Protein AF-A0A1Z8QLJ1-F1 (afdb_monomer_lite)

Secondary structure (DSSP, 8-state):
----S-SHHHHHHHHHHHHHTT-----S------HHHHHHS---HHHHHHHHHHHTT-HHHHHHHHHHHHHH-TT-HHHHHHHHHHHHHHHHHHHT-TT--HHHHHHHHHHHHHHHHHHHHH-TT-SHHHHHHHHHHHHTT-HHHHHHHHHHHHHH-TT-HHHHHHHHHHHHHHHHHHHHHHHHH-TT-HHHHHHHHHHHHSPPSS--HHHHGGG--

Sequence (217 aa):
MFNDLSLSKSLIKIVVVFLTISVHNFCLSQVQTSKSFQQKFQSSQEIENTRELIELGRLEEAKHKIYEQLKIKPRDAQWRYLKAVLLAEFAIINQNSDNSDLSSVKIETNRAIESFERFTEEFPELSEPYNNLSVLYLMRGQPNEAREALEKAITNNPNYVLAYENLGDLYVYLANITYKKGLSKLPSSSRLDKKLDHLNQMPFLTKSRVIRNFKKK

Radius of gyration: 21.06 Å; chains: 1; bounding box: 49×66×56 Å

pLDDT: mean 79.76, std 20.86, range [31.81, 98.38]

Foldseek 3Di:
DDDDPPPVPVVVVVVVVVVVVVPQQAFVLVPVFDPVNCVVDVDDPLLVVLSVCVSNVVLVVSVVSLVVVCVVVVPDPSSLVSVLRSLLRCLLVLVVDPPHDPVVSVVSLVVSLVSLVVVCVVPVLGLVSLQSNLLSCLLVVNLVSSLVSLVSSCVSPVPPVSSVLSNVLSVLLVLLVVLVVVCVVPVPPPVSVVVNVVSLPDPSPDSRVSSVCSNVD

Structure (mmCIF, N/CA/C/O backbone):
data_AF-A0A1Z8QLJ1-F1
#
_entry.id   AF-A0A1Z8QLJ1-F1
#
loop_
_atom_site.group_PDB
_atom_site.id
_atom_site.type_symbol
_atom_site.label_atom_id
_atom_site.label_alt_id
_atom_site.label_comp_id
_atom_site.label_asym_id
_atom_site.label_entity_id
_atom_site.label_seq_id
_atom_site.pdbx_PDB_ins_code
_atom_site.Cartn_x
_atom_site.Cartn_y
_atom_site.Cartn_z
_atom_site.occupancy
_atom_site.B_iso_or_equiv
_atom_site.auth_seq_id
_atom_site.auth_comp_id
_atom_site.auth_asym_id
_atom_site.auth_atom_id
_atom_site.pdbx_PDB_model_num
ATOM 1 N N . MET A 1 1 ? -27.135 54.572 -24.223 1.00 38.84 1 MET A N 1
ATOM 2 C CA . MET A 1 1 ? -27.237 53.154 -24.625 1.00 38.84 1 MET A CA 1
ATOM 3 C C . MET A 1 1 ? -26.438 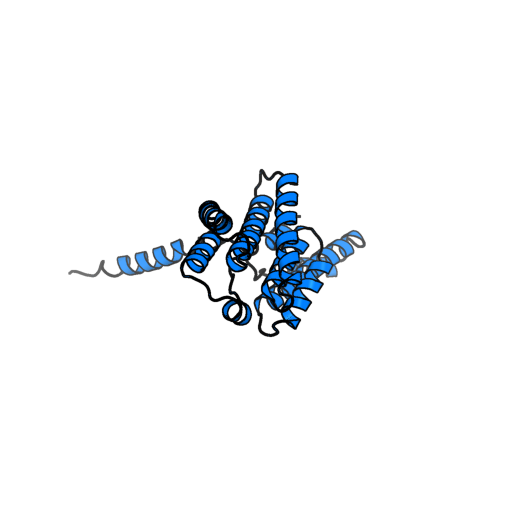52.331 -23.634 1.00 38.84 1 MET A C 1
ATOM 5 O O . MET A 1 1 ? -25.219 52.294 -23.710 1.00 38.84 1 MET A O 1
ATOM 9 N N . PHE A 1 2 ? -27.132 51.777 -22.642 1.00 39.97 2 PHE A N 1
ATOM 10 C CA . PHE A 1 2 ? -26.605 50.728 -21.776 1.00 39.97 2 PHE A CA 1
ATOM 11 C C . PHE A 1 2 ? -26.437 49.473 -22.630 1.00 39.97 2 PHE A C 1
ATOM 13 O O . PHE A 1 2 ? -27.416 49.052 -23.230 1.00 39.97 2 PHE A O 1
ATOM 20 N N . ASN A 1 3 ? -25.233 48.908 -22.694 1.00 36.47 3 ASN A N 1
ATOM 21 C CA . ASN A 1 3 ? -25.026 47.527 -23.119 1.00 36.47 3 ASN A CA 1
ATOM 22 C C . ASN A 1 3 ? -23.836 46.939 -22.350 1.00 36.47 3 ASN A C 1
ATOM 24 O O . ASN A 1 3 ? -22.671 47.158 -22.659 1.00 36.47 3 ASN A O 1
ATOM 28 N N . ASP A 1 4 ? -24.220 46.229 -21.295 1.00 44.31 4 ASP A N 1
ATOM 29 C CA . ASP A 1 4 ? -23.783 44.868 -21.005 1.00 44.31 4 ASP A CA 1
ATOM 30 C C . ASP A 1 4 ? -22.334 44.607 -20.553 1.00 44.31 4 ASP A C 1
ATOM 32 O O . ASP A 1 4 ? -21.535 43.935 -21.197 1.00 44.31 4 ASP A O 1
ATOM 36 N N . LEU A 1 5 ? -22.042 45.039 -19.324 1.00 45.12 5 LEU A N 1
ATOM 37 C CA . LEU A 1 5 ? -20.953 44.514 -18.485 1.00 45.12 5 LEU A CA 1
ATOM 38 C C . LEU A 1 5 ? -21.405 43.339 -17.585 1.00 45.12 5 LEU A C 1
ATOM 40 O O . LEU A 1 5 ? -20.737 43.013 -16.602 1.00 45.12 5 LEU A O 1
ATOM 44 N N . SER A 1 6 ? -22.537 42.691 -17.891 1.00 43.94 6 SER A N 1
ATOM 45 C CA . SER A 1 6 ? -23.114 41.637 -17.040 1.00 43.94 6 SER A CA 1
ATOM 46 C C . SER A 1 6 ? -22.570 40.225 -17.320 1.00 43.94 6 SER A C 1
ATOM 48 O O . SER A 1 6 ? -22.644 39.355 -16.451 1.00 43.94 6 SER A O 1
ATOM 50 N N . LEU A 1 7 ? -21.924 40.001 -18.471 1.00 45.97 7 LEU A N 1
ATOM 51 C CA . LEU A 1 7 ? -21.446 38.673 -18.884 1.00 45.97 7 LEU A CA 1
ATOM 52 C C . LEU A 1 7 ? -20.072 38.265 -18.316 1.00 45.97 7 LEU A C 1
ATOM 54 O O . LEU A 1 7 ? -19.734 37.083 -18.344 1.00 45.97 7 LEU A O 1
ATOM 58 N N . SER A 1 8 ? -19.279 39.177 -17.735 1.00 49.75 8 SER A N 1
ATOM 59 C CA . SER A 1 8 ? -17.913 38.830 -17.292 1.00 49.75 8 SER A CA 1
ATOM 60 C C . SER A 1 8 ? -17.821 38.277 -15.866 1.00 49.75 8 SER A C 1
ATOM 62 O O . SER A 1 8 ? -16.882 37.549 -15.555 1.00 49.75 8 SER A O 1
ATOM 64 N N . LYS A 1 9 ? -18.798 38.534 -14.984 1.00 47.00 9 LYS A N 1
ATOM 65 C CA . LYS A 1 9 ? -18.719 38.070 -13.583 1.00 47.00 9 LYS A CA 1
ATOM 66 C C . LYS A 1 9 ? -19.070 36.588 -13.413 1.00 47.00 9 LYS A C 1
ATOM 68 O O . LYS A 1 9 ? -18.501 35.935 -12.539 1.00 47.00 9 LYS A O 1
ATOM 73 N N . SER A 1 10 ? -19.942 36.040 -14.262 1.00 46.78 10 SER A N 1
ATOM 74 C CA . SER A 1 10 ? -20.273 34.605 -14.253 1.00 46.78 10 SER A CA 1
ATOM 75 C C . SER A 1 10 ? -19.177 33.757 -14.904 1.00 46.78 10 SER A C 1
ATOM 77 O O . SER A 1 10 ? -18.838 32.703 -14.375 1.00 46.78 10 SER A O 1
ATOM 79 N N . LEU A 1 11 ? -18.539 34.249 -15.972 1.00 45.75 11 LEU A N 1
ATOM 80 C CA . LEU A 1 11 ? -17.385 33.590 -16.596 1.00 45.75 11 LEU A CA 1
ATOM 81 C C . LEU A 1 11 ? -16.137 33.63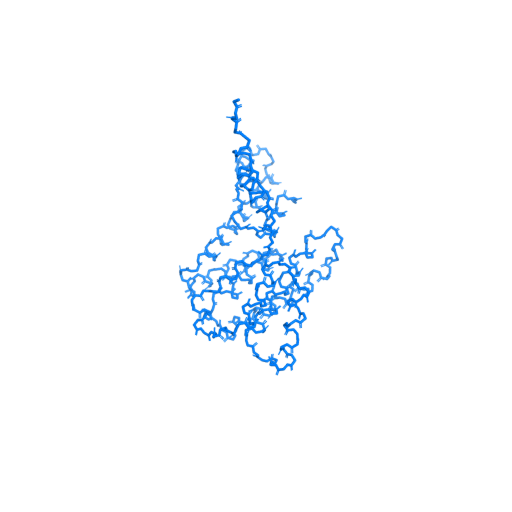0 -15.702 1.00 45.75 11 LEU A C 1
ATOM 83 O O . LEU A 1 11 ? -15.445 32.625 -15.599 1.00 45.75 11 LEU A O 1
ATOM 87 N N . ILE A 1 12 ? -15.894 34.724 -14.969 1.00 45.00 12 ILE A N 1
ATOM 88 C CA . ILE A 1 12 ? -14.795 34.789 -13.990 1.00 45.00 12 ILE A CA 1
ATOM 89 C C . ILE A 1 12 ? -15.059 33.866 -12.793 1.00 45.00 12 ILE A C 1
ATOM 91 O O . ILE A 1 12 ? -14.129 33.220 -12.325 1.00 45.00 12 ILE A O 1
ATOM 95 N N . LYS A 1 13 ? -16.308 33.705 -12.329 1.00 40.44 13 LYS A N 1
ATOM 96 C CA . LYS A 1 13 ? -16.621 32.688 -11.308 1.00 40.44 13 LYS A CA 1
ATOM 97 C C . LYS A 1 13 ? -16.423 31.265 -11.827 1.00 40.44 13 LYS A C 1
ATOM 99 O O . LYS A 1 13 ? -15.893 30.447 -11.089 1.00 40.44 13 LYS A O 1
ATOM 104 N N . ILE A 1 14 ? -16.773 30.973 -13.079 1.00 40.94 14 ILE A N 1
ATOM 105 C CA . ILE A 1 14 ? -16.552 29.645 -13.673 1.00 40.94 14 ILE A CA 1
ATOM 106 C C . ILE A 1 14 ? -15.049 29.382 -13.863 1.00 40.94 14 ILE A C 1
ATOM 108 O O . ILE A 1 14 ? -14.570 28.315 -13.500 1.00 40.94 14 ILE A O 1
ATOM 112 N N . VAL A 1 15 ? -14.267 30.365 -14.314 1.00 37.38 15 VAL A N 1
ATOM 113 C CA . VAL A 1 15 ? -12.807 30.225 -14.476 1.00 37.38 15 VAL A CA 1
ATOM 114 C C . VAL A 1 15 ? -12.078 30.151 -13.124 1.00 37.38 15 VAL A C 1
ATOM 116 O O . VAL A 1 15 ? -11.129 29.383 -12.993 1.00 37.38 15 VAL A O 1
ATOM 119 N N . VAL A 1 16 ? -12.551 30.849 -12.085 1.00 37.41 16 VAL A N 1
ATOM 120 C CA . VAL A 1 16 ? -12.008 30.731 -10.717 1.00 37.41 16 VAL A CA 1
ATOM 121 C C . VAL A 1 16 ? -12.414 29.408 -10.055 1.00 37.41 16 VAL A C 1
ATOM 123 O O . VAL A 1 16 ? -11.606 28.836 -9.332 1.00 37.41 16 VAL A O 1
ATOM 126 N N . VAL A 1 17 ? -13.597 28.858 -10.353 1.00 35.66 17 VAL A N 1
ATOM 127 C CA . VAL A 1 17 ? -14.001 27.511 -9.901 1.00 35.66 17 VAL A CA 1
ATOM 128 C C . VAL A 1 17 ? -13.217 26.410 -10.631 1.00 35.66 17 VAL A C 1
ATOM 130 O O . VAL A 1 17 ? -12.921 25.382 -10.032 1.00 35.66 17 VAL A O 1
ATOM 133 N N . PHE A 1 18 ? -12.785 26.627 -11.877 1.00 37.44 18 PHE A N 1
ATOM 134 C CA . PHE A 1 18 ? -11.925 25.672 -12.591 1.00 37.44 18 PHE A CA 1
ATOM 135 C C . PHE A 1 18 ? -10.430 25.785 -12.234 1.00 37.44 18 PHE A C 1
ATOM 137 O O . PHE A 1 18 ? -9.716 24.787 -12.321 1.00 37.44 18 PHE A O 1
ATOM 144 N N . LEU A 1 19 ? -9.953 26.943 -11.761 1.00 31.81 19 LEU A N 1
ATOM 145 C CA . LEU A 1 19 ? -8.568 27.124 -11.293 1.00 31.81 19 LEU A CA 1
ATOM 146 C C . LEU A 1 19 ? -8.342 26.716 -9.827 1.00 31.81 19 LEU A C 1
ATOM 148 O O . LEU A 1 19 ? -7.201 26.456 -9.448 1.00 31.81 19 LEU A O 1
ATOM 152 N N . THR A 1 20 ? -9.390 26.569 -9.012 1.00 36.00 20 THR A N 1
ATOM 153 C CA . THR A 1 20 ? -9.277 26.013 -7.648 1.00 36.00 20 THR A CA 1
ATOM 154 C C . THR A 1 20 ? -9.441 24.492 -7.582 1.00 36.00 20 THR A C 1
ATOM 156 O O . THR A 1 20 ? -9.068 23.888 -6.579 1.00 36.00 20 THR A O 1
ATOM 159 N N . ILE A 1 21 ? -9.866 23.828 -8.664 1.00 37.47 21 ILE A N 1
ATOM 160 C CA . ILE A 1 21 ? -9.842 22.352 -8.756 1.00 37.47 21 ILE A CA 1
ATOM 161 C C . ILE A 1 21 ? -8.421 21.826 -9.079 1.00 37.47 21 ILE A C 1
ATOM 163 O O . ILE A 1 21 ? -8.175 20.622 -9.119 1.00 37.47 21 ILE A O 1
ATOM 167 N N . SER A 1 22 ? -7.421 22.707 -9.189 1.00 37.47 22 SER A N 1
ATOM 168 C CA . SER A 1 22 ? -6.017 22.333 -9.407 1.00 37.47 22 SER A CA 1
ATOM 169 C C . SER A 1 22 ? -5.236 21.948 -8.131 1.00 37.47 22 SER A C 1
ATOM 171 O O . SER A 1 22 ? -4.004 21.983 -8.135 1.00 37.47 22 SER A O 1
ATOM 173 N N . VAL A 1 23 ? -5.915 21.529 -7.053 1.00 37.75 23 VAL A N 1
ATOM 174 C CA . VAL A 1 23 ? -5.279 20.980 -5.835 1.00 37.75 23 VAL A CA 1
ATOM 175 C C . VAL A 1 23 ? -6.030 19.750 -5.301 1.00 37.75 23 VAL A C 1
ATOM 177 O O . VAL A 1 23 ? -6.453 19.713 -4.159 1.00 37.75 23 VAL A O 1
ATOM 180 N N . HIS A 1 24 ? -6.201 18.707 -6.114 1.00 42.34 24 HIS A N 1
ATOM 181 C CA . HIS A 1 24 ? -6.539 17.367 -5.599 1.00 42.34 24 HIS A CA 1
ATOM 182 C C . HIS A 1 24 ? -5.515 16.366 -6.119 1.00 42.34 24 HIS A C 1
ATOM 184 O O . HIS A 1 24 ? -5.761 15.566 -7.028 1.00 42.34 24 HIS A O 1
ATOM 190 N N . ASN A 1 25 ? -4.298 16.510 -5.603 1.00 43.69 25 ASN A N 1
ATOM 191 C CA . ASN A 1 25 ? -3.128 15.750 -6.016 1.00 43.69 25 ASN A CA 1
ATOM 192 C C . ASN A 1 25 ? -2.467 15.120 -4.792 1.00 43.69 25 ASN A C 1
ATOM 194 O O . ASN A 1 25 ? -1.303 15.389 -4.519 1.00 43.69 25 ASN A O 1
ATOM 198 N N . PHE A 1 26 ? -3.202 14.306 -4.038 1.00 38.53 26 PHE A N 1
ATOM 199 C CA . PHE A 1 26 ? -2.643 13.653 -2.864 1.00 38.53 26 PHE A CA 1
ATOM 200 C C . PHE A 1 26 ? -3.336 12.321 -2.577 1.00 38.53 26 PHE A C 1
ATOM 202 O O . PHE A 1 26 ? -4.544 12.220 -2.771 1.00 38.53 26 PHE A O 1
ATOM 209 N N . CYS A 1 27 ? -2.546 11.375 -2.046 1.00 41.00 27 CYS A N 1
ATOM 210 C CA . CYS A 1 27 ? -2.985 10.285 -1.167 1.00 41.00 27 CYS A CA 1
ATOM 211 C C . CYS A 1 27 ? -3.488 8.986 -1.868 1.00 41.00 27 CYS A C 1
ATOM 213 O O . CYS A 1 27 ? -4.080 9.036 -2.946 1.00 41.00 27 CYS A O 1
ATOM 215 N N . LEU A 1 28 ? -3.288 7.807 -1.251 1.00 44.19 28 LEU A N 1
ATOM 216 C CA . LEU A 1 28 ? -3.964 6.512 -1.536 1.00 44.19 28 LEU A CA 1
ATOM 217 C C . LEU A 1 28 ? -5.488 6.601 -1.306 1.00 44.19 28 LEU A C 1
ATOM 219 O O . LEU A 1 28 ? -6.190 5.597 -1.210 1.00 44.19 28 LEU A O 1
ATOM 223 N N . SER A 1 29 ? -6.006 7.816 -1.162 1.00 40.41 29 SER A N 1
ATOM 224 C CA . SER A 1 29 ? -7.214 8.140 -0.435 1.00 40.41 29 SER A CA 1
ATOM 225 C C . SER A 1 29 ? -8.478 8.116 -1.274 1.00 40.41 29 SER A C 1
ATOM 227 O O . SER A 1 29 ? -9.540 8.522 -0.820 1.00 40.41 29 SER A O 1
ATOM 229 N N . GLN A 1 30 ? -8.445 7.455 -2.426 1.00 42.97 30 GLN A N 1
ATOM 230 C CA . GLN A 1 30 ? -9.628 6.679 -2.779 1.00 42.97 30 GLN A CA 1
ATOM 231 C C . GLN A 1 30 ? -9.710 5.502 -1.789 1.00 42.97 30 GLN A C 1
ATOM 233 O O . GLN A 1 30 ? -9.678 4.343 -2.192 1.00 42.97 30 GLN A O 1
ATOM 238 N N . VAL A 1 31 ? -9.847 5.775 -0.480 1.00 49.50 31 VAL A N 1
ATOM 239 C CA . VAL A 1 31 ? -10.295 4.784 0.497 1.00 49.50 31 VAL A CA 1
ATOM 240 C C . VAL A 1 31 ? -11.799 4.610 0.289 1.00 49.50 31 VAL A C 1
ATOM 242 O O . VAL A 1 31 ? -12.591 4.710 1.222 1.00 49.50 31 VAL A O 1
ATOM 245 N N . GLN A 1 32 ? -12.199 4.338 -0.958 1.00 51.50 32 GLN A N 1
ATOM 246 C CA . GLN A 1 32 ? -13.446 3.673 -1.269 1.00 51.50 32 GLN A CA 1
ATOM 247 C C . GLN A 1 32 ? -13.318 2.279 -0.671 1.00 51.50 32 GLN A C 1
ATOM 249 O O . GLN A 1 32 ? -12.942 1.311 -1.326 1.00 51.50 32 GLN A O 1
ATOM 254 N N . THR A 1 33 ? -13.591 2.196 0.626 1.00 59.50 33 THR A N 1
ATOM 255 C CA . THR A 1 33 ? -13.887 0.933 1.278 1.00 59.50 33 THR A CA 1
ATOM 256 C C . THR A 1 33 ? -15.000 0.298 0.477 1.00 59.50 33 THR A C 1
ATOM 258 O O . THR A 1 33 ? -16.055 0.908 0.277 1.00 59.50 33 THR A O 1
ATOM 261 N N . SER A 1 34 ? -14.751 -0.902 -0.018 1.00 64.56 34 SER A N 1
ATOM 262 C CA . SER A 1 34 ? -15.746 -1.657 -0.747 1.00 64.56 34 SER A CA 1
ATOM 263 C C . SER A 1 34 ? -16.965 -1.894 0.145 1.00 64.56 34 SER A C 1
ATOM 265 O O . SER A 1 34 ? -16.896 -1.833 1.379 1.00 64.56 34 SER A O 1
ATOM 267 N N . LYS A 1 35 ? -18.099 -2.222 -0.479 1.00 60.47 35 LYS A N 1
ATOM 268 C CA . LYS A 1 35 ? -19.313 -2.592 0.258 1.00 60.47 35 LYS A CA 1
ATOM 269 C C . LYS A 1 35 ? -19.044 -3.690 1.293 1.00 60.47 35 LYS A C 1
ATOM 271 O O . LYS A 1 35 ? -19.655 -3.648 2.351 1.00 60.47 35 LYS A O 1
ATOM 276 N N . SER A 1 36 ? -18.111 -4.616 1.045 1.00 63.72 36 SER A N 1
ATOM 277 C CA . SER A 1 36 ? -17.743 -5.654 2.018 1.00 63.72 36 SER A CA 1
ATOM 278 C C . SER A 1 36 ? -17.058 -5.095 3.266 1.00 63.72 36 SER A C 1
ATOM 280 O O . SER A 1 36 ? -17.383 -5.530 4.367 1.00 63.72 36 SER A O 1
ATOM 282 N N . PHE A 1 37 ? -16.181 -4.095 3.140 1.00 73.88 37 PHE A N 1
ATOM 283 C CA . PHE A 1 37 ? -15.571 -3.445 4.304 1.00 73.88 37 PHE A CA 1
ATOM 284 C C . PHE A 1 37 ? -16.600 -2.624 5.090 1.00 73.88 37 PHE A C 1
ATOM 286 O O . PHE A 1 37 ? -16.670 -2.740 6.311 1.00 73.88 37 PHE A O 1
ATOM 293 N N . GLN A 1 38 ? -17.457 -1.862 4.401 1.00 70.81 38 GLN A N 1
ATOM 294 C CA . GLN A 1 38 ? -18.541 -1.094 5.037 1.00 70.81 38 GLN A CA 1
ATOM 295 C C . GLN A 1 38 ? -19.603 -1.993 5.691 1.00 70.81 38 GLN A C 1
ATOM 297 O O . GLN A 1 38 ? -20.184 -1.644 6.712 1.00 70.81 38 GLN A O 1
ATOM 302 N N . GLN A 1 39 ? -19.863 -3.173 5.126 1.00 66.12 39 GLN A N 1
ATOM 303 C CA . GLN A 1 39 ? -20.780 -4.151 5.710 1.00 66.12 39 GLN A CA 1
ATOM 304 C C . GLN A 1 39 ? -20.173 -4.832 6.943 1.00 66.12 39 GLN A C 1
ATOM 306 O O . GLN A 1 39 ? -20.892 -5.110 7.902 1.00 66.12 39 GLN A O 1
ATOM 311 N N . LYS A 1 40 ? -18.857 -5.090 6.935 1.00 75.94 40 LYS A N 1
ATOM 312 C CA . LYS A 1 40 ? -18.126 -5.658 8.077 1.00 75.94 40 LYS A CA 1
ATOM 313 C C . LYS A 1 40 ? -18.016 -4.659 9.233 1.00 75.94 40 LYS A C 1
ATOM 315 O O . LYS A 1 40 ? -18.096 -5.057 10.394 1.00 75.94 40 LYS A O 1
ATOM 320 N N . PHE A 1 41 ? -17.851 -3.374 8.922 1.00 75.31 41 PHE A N 1
ATOM 321 C CA . PHE A 1 41 ? -17.643 -2.314 9.899 1.00 75.31 41 PHE A CA 1
ATOM 322 C C . PHE A 1 41 ? -18.651 -1.177 9.707 1.00 7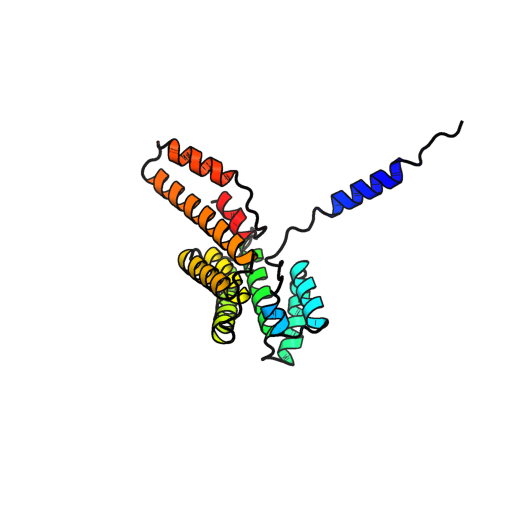5.31 41 PHE A C 1
ATOM 324 O O . PHE A 1 41 ? -18.561 -0.415 8.750 1.00 75.31 41 PHE A O 1
ATOM 331 N N . GLN A 1 42 ? -19.580 -1.012 10.652 1.00 69.94 42 GLN A N 1
ATOM 332 C CA . GLN A 1 42 ? -20.430 0.180 10.685 1.00 69.94 42 GLN A CA 1
ATOM 333 C C . GLN A 1 42 ? -19.585 1.398 11.085 1.00 69.94 42 GLN A C 1
ATOM 335 O O . GLN A 1 42 ? -19.176 1.525 12.244 1.00 69.94 42 GLN A O 1
ATOM 340 N N . SER A 1 43 ? -19.297 2.277 10.126 1.00 72.44 43 SER A N 1
ATOM 341 C CA . SER A 1 43 ? -18.537 3.501 10.375 1.00 72.44 43 SER A CA 1
ATOM 342 C C . SER A 1 43 ? -19.336 4.505 11.196 1.00 72.44 43 SER A C 1
ATOM 344 O O . SER A 1 43 ? -20.470 4.847 10.859 1.00 72.44 43 SER A O 1
ATOM 346 N N . SER A 1 44 ? -18.726 5.034 12.256 1.00 84.62 44 SER A N 1
ATOM 347 C CA . SER A 1 44 ? -19.250 6.223 12.928 1.00 84.62 44 SER A CA 1
ATOM 348 C C . SER A 1 44 ? -18.940 7.477 12.106 1.00 84.62 44 SER A C 1
ATOM 350 O O . SER A 1 44 ? -17.970 7.511 11.344 1.00 84.62 44 SER A O 1
ATOM 352 N N . GLN A 1 45 ? -19.699 8.555 12.325 1.00 87.00 45 GLN A N 1
ATOM 353 C CA . GLN A 1 45 ? -19.390 9.864 11.733 1.00 87.00 45 GLN A CA 1
ATOM 354 C C . GLN A 1 45 ? -17.954 10.311 12.055 1.00 87.00 45 GLN A C 1
ATOM 356 O O . GLN A 1 45 ? -17.296 10.976 11.261 1.00 87.00 45 GLN A O 1
ATOM 361 N N . GLU A 1 46 ? -17.432 9.925 13.222 1.00 90.38 46 GLU A N 1
ATOM 362 C CA . GLU A 1 46 ? -16.060 10.244 13.594 1.00 90.38 46 GLU A CA 1
ATOM 363 C C . GLU A 1 46 ? -15.025 9.529 12.724 1.00 90.38 46 GLU A C 1
ATOM 365 O O . GLU A 1 46 ? -14.018 10.156 12.392 1.00 90.38 46 GLU A O 1
ATOM 370 N N . ILE A 1 47 ? -15.248 8.265 12.356 1.00 90.69 47 ILE A N 1
ATOM 371 C CA . ILE A 1 47 ? -14.363 7.519 11.452 1.00 90.69 47 ILE A CA 1
ATOM 372 C C . ILE A 1 47 ? -14.336 8.199 10.087 1.00 90.69 47 ILE A C 1
ATOM 374 O O . ILE A 1 47 ? -13.254 8.516 9.597 1.00 90.69 47 ILE A O 1
ATOM 378 N N . GLU A 1 48 ? -15.505 8.513 9.529 1.00 87.38 48 GLU A N 1
ATOM 379 C CA . GLU A 1 48 ? -15.598 9.127 8.201 1.00 87.38 48 GLU A CA 1
ATOM 380 C C . GLU A 1 48 ? -14.983 10.531 8.172 1.00 87.38 48 GLU A C 1
ATOM 382 O O . GLU A 1 48 ? -14.134 10.803 7.328 1.00 87.38 48 GLU A O 1
ATOM 387 N N . ASN A 1 49 ? -15.245 11.375 9.176 1.00 88.94 49 ASN A N 1
ATOM 388 C CA . ASN A 1 49 ? -14.581 12.681 9.282 1.00 88.94 49 ASN A CA 1
ATOM 389 C C . ASN A 1 49 ? -13.050 12.547 9.397 1.00 88.94 49 ASN A C 1
ATOM 391 O O . ASN A 1 49 ? -12.309 13.440 9.005 1.00 88.94 49 ASN A O 1
ATOM 395 N N . THR A 1 50 ? -12.545 11.466 10.003 1.00 92.19 50 THR A N 1
ATOM 396 C CA . THR A 1 50 ? -11.091 11.241 10.111 1.00 92.19 50 THR A CA 1
ATOM 397 C C . THR A 1 50 ? -10.503 10.751 8.796 1.00 92.19 50 THR A C 1
ATOM 399 O O . THR A 1 50 ? -9.407 11.165 8.426 1.00 92.19 50 THR A O 1
ATOM 402 N N . ARG A 1 51 ? -11.225 9.882 8.087 1.00 86.75 51 ARG A N 1
ATOM 403 C CA . ARG A 1 51 ? -10.864 9.444 6.740 1.00 86.75 51 ARG A CA 1
ATOM 404 C C . ARG A 1 51 ? -10.761 10.643 5.801 1.00 86.75 51 ARG A C 1
ATOM 406 O O . ARG A 1 51 ? -9.747 10.781 5.130 1.00 86.75 51 ARG A O 1
ATOM 413 N N . GLU A 1 52 ? -11.729 11.553 5.856 1.00 83.69 52 GLU A N 1
ATOM 414 C CA . GLU A 1 52 ? -11.715 12.793 5.077 1.00 83.69 52 GLU A CA 1
ATOM 415 C C . GLU A 1 52 ? -10.473 13.653 5.384 1.00 83.69 52 GLU A C 1
ATOM 417 O O . GLU A 1 52 ? -9.840 14.191 4.480 1.00 83.69 52 GLU A O 1
ATOM 422 N N . LEU A 1 53 ? -10.040 13.740 6.650 1.00 86.62 53 LEU A N 1
ATOM 423 C CA . LEU A 1 53 ? -8.787 14.435 6.986 1.00 86.62 53 LEU A CA 1
ATOM 424 C C . LEU A 1 53 ? -7.570 13.795 6.305 1.00 86.62 53 LEU A C 1
ATOM 426 O O . LEU A 1 53 ? -6.700 14.520 5.823 1.00 86.62 53 LEU A O 1
ATOM 430 N N . ILE A 1 54 ? -7.505 12.460 6.252 1.00 84.62 54 ILE A N 1
ATOM 431 C CA . ILE A 1 54 ? -6.448 11.750 5.519 1.00 84.62 54 ILE A CA 1
ATOM 432 C C . ILE A 1 54 ? -6.549 12.078 4.027 1.00 84.62 54 ILE A C 1
ATOM 434 O O . ILE A 1 54 ? -5.550 12.447 3.417 1.00 84.62 54 ILE A O 1
ATOM 438 N N . GLU A 1 55 ? -7.758 12.024 3.466 1.00 78.31 55 GLU A N 1
ATOM 439 C CA . GLU A 1 55 ? -8.034 12.319 2.059 1.00 78.31 55 GLU A CA 1
ATOM 440 C C . GLU A 1 55 ? -7.587 13.714 1.632 1.00 78.31 55 GLU A C 1
ATOM 442 O O . GLU A 1 55 ? -6.985 13.880 0.569 1.00 78.31 55 GLU A O 1
ATOM 447 N N . LEU A 1 56 ? -7.815 14.698 2.496 1.00 80.00 56 LEU A N 1
ATOM 448 C CA . LEU A 1 56 ? -7.402 16.083 2.306 1.00 80.00 56 LEU A CA 1
ATOM 449 C C . LEU A 1 56 ? -5.912 16.318 2.613 1.00 80.00 56 LEU A C 1
ATOM 451 O O . LEU A 1 56 ? -5.439 17.450 2.524 1.00 80.00 56 LEU A O 1
ATOM 455 N N . GLY A 1 57 ? -5.160 15.283 3.005 1.00 82.81 57 GLY A N 1
ATOM 456 C CA . GLY A 1 57 ? -3.748 15.386 3.379 1.00 82.81 57 GLY A CA 1
ATOM 457 C C . GLY A 1 57 ? -3.501 16.087 4.720 1.00 82.81 57 GLY A C 1
ATOM 458 O O . GLY A 1 57 ? -2.357 16.402 5.047 1.00 82.81 57 GLY A O 1
ATOM 459 N N . ARG A 1 58 ? -4.542 16.309 5.534 1.00 88.31 58 ARG A N 1
ATOM 460 C CA . ARG A 1 58 ? -4.465 16.888 6.890 1.00 88.31 58 ARG A CA 1
ATOM 461 C C . ARG A 1 58 ? -4.012 15.825 7.899 1.00 88.31 58 ARG A C 1
ATOM 463 O O . ARG A 1 58 ? -4.690 15.526 8.883 1.00 88.31 58 ARG A O 1
ATOM 470 N N . LEU A 1 59 ? -2.850 15.227 7.630 1.00 88.31 59 LEU A N 1
ATOM 471 C CA . LEU A 1 59 ? -2.397 14.002 8.291 1.00 88.31 59 LEU A CA 1
ATOM 472 C C . LEU A 1 59 ? -2.098 14.177 9.779 1.00 88.31 59 LEU A C 1
ATOM 474 O O . LEU A 1 59 ? -2.394 13.277 10.557 1.00 88.31 59 LEU A O 1
ATOM 478 N N . GLU A 1 60 ? -1.552 15.318 10.204 1.00 94.06 60 GLU A N 1
ATOM 479 C CA . GLU A 1 60 ? -1.281 15.552 11.631 1.00 94.06 60 GLU A CA 1
ATOM 480 C C . GLU A 1 60 ? -2.575 15.664 12.454 1.00 94.06 60 GLU A C 1
ATOM 482 O O . GLU A 1 60 ? -2.641 15.179 13.583 1.00 94.06 60 GLU A O 1
ATOM 487 N N . GLU A 1 61 ? -3.645 16.215 11.877 1.00 94.56 61 GLU A N 1
ATOM 488 C CA . GLU A 1 61 ? -4.954 16.273 12.536 1.00 94.56 61 GLU A CA 1
ATOM 489 C C . GLU A 1 61 ? -5.605 14.892 12.605 1.00 94.56 61 GLU A C 1
ATOM 491 O O . GLU A 1 61 ? -6.090 14.481 13.665 1.00 94.56 61 GLU A O 1
ATOM 496 N N . ALA A 1 62 ? -5.553 14.140 11.499 1.00 95.06 62 ALA A N 1
ATOM 497 C CA . ALA A 1 62 ? -5.996 12.751 11.472 1.00 95.06 62 ALA A CA 1
ATOM 498 C C . ALA A 1 62 ? -5.239 11.918 12.517 1.00 95.06 62 ALA A C 1
ATOM 500 O O . ALA A 1 62 ? -5.852 11.195 13.299 1.00 95.06 62 ALA A O 1
ATOM 501 N N . LYS A 1 63 ? -3.914 12.073 12.594 1.00 97.00 63 LYS A N 1
ATOM 502 C CA . LYS A 1 63 ? -3.046 11.419 13.577 1.00 97.00 63 LYS A CA 1
ATOM 503 C C . LYS A 1 63 ? -3.467 11.734 15.001 1.00 97.00 63 LYS A C 1
ATOM 505 O O . LYS A 1 63 ? -3.673 10.800 15.770 1.00 97.00 63 LYS A O 1
ATOM 510 N N . HIS A 1 64 ? -3.632 13.009 15.353 1.00 97.06 64 HIS A N 1
ATOM 511 C CA . HIS A 1 64 ? -4.071 13.386 16.694 1.00 97.06 64 HIS A CA 1
ATOM 512 C C . HIS A 1 64 ? -5.378 12.668 17.063 1.00 97.06 64 HIS A C 1
ATOM 514 O O . HIS A 1 64 ? -5.455 11.989 18.087 1.00 97.06 64 HIS A O 1
ATOM 520 N N . LYS A 1 65 ? -6.376 12.720 16.174 1.00 96.81 65 LYS A N 1
ATOM 521 C CA . LYS A 1 65 ? -7.685 12.101 16.403 1.00 96.81 65 LYS A CA 1
ATOM 522 C C . LYS A 1 65 ? -7.616 10.574 16.515 1.00 96.81 65 LYS A C 1
ATOM 524 O O . LYS A 1 65 ? -8.191 10.005 17.439 1.00 96.81 65 LYS A O 1
ATOM 529 N N . ILE A 1 66 ? -6.877 9.914 15.624 1.00 96.94 66 ILE A N 1
ATOM 530 C CA . ILE A 1 66 ? -6.683 8.456 15.633 1.00 96.94 66 ILE A CA 1
ATOM 531 C C . ILE A 1 66 ? -6.034 8.003 16.941 1.00 96.94 66 ILE A C 1
ATOM 533 O O . ILE A 1 66 ? -6.468 7.023 17.543 1.00 96.94 66 ILE A O 1
ATOM 537 N N . TYR A 1 67 ? -4.993 8.702 17.393 1.00 97.19 67 TYR A N 1
ATOM 538 C CA . TYR A 1 67 ? -4.258 8.308 18.591 1.00 97.19 67 TYR A CA 1
ATOM 539 C C . TYR A 1 67 ? -5.070 8.525 19.871 1.00 97.19 67 TYR A C 1
ATOM 541 O O . TYR A 1 67 ? -5.031 7.656 20.740 1.00 97.19 67 TYR A O 1
ATOM 549 N N . GLU A 1 68 ? -5.842 9.609 19.979 1.00 97.25 68 GLU A N 1
ATOM 550 C CA . GLU A 1 68 ? -6.777 9.801 21.098 1.00 97.25 68 GLU A CA 1
ATOM 551 C C . GLU A 1 68 ? -7.814 8.674 21.165 1.00 97.25 68 GLU A C 1
ATOM 553 O O . GLU A 1 68 ? -8.035 8.077 22.218 1.00 97.25 68 GLU A O 1
ATOM 558 N N . GLN A 1 69 ? -8.384 8.296 20.021 1.00 97.06 69 GLN A N 1
ATOM 559 C CA . GLN A 1 69 ? -9.385 7.233 19.964 1.00 97.06 69 GLN A CA 1
ATOM 560 C C . GLN A 1 69 ? -8.795 5.857 20.278 1.00 97.06 69 GLN A C 1
ATOM 562 O O . GLN A 1 69 ? -9.414 5.068 20.990 1.00 97.06 69 GLN A O 1
ATOM 567 N N . LEU A 1 70 ? -7.566 5.575 19.837 1.00 96.88 70 LEU A N 1
ATOM 568 C CA . LEU A 1 70 ? -6.876 4.322 20.154 1.00 96.88 70 LEU A CA 1
ATOM 569 C C . LEU A 1 70 ? -6.407 4.229 21.612 1.00 96.88 70 LEU A C 1
ATOM 571 O O . LEU A 1 70 ? -6.224 3.114 22.095 1.00 96.88 70 LEU A O 1
ATOM 575 N N . LYS A 1 71 ? -6.246 5.343 22.339 1.00 97.38 71 LYS A N 1
ATOM 576 C CA . LYS A 1 71 ? -6.044 5.289 23.801 1.00 97.38 71 LYS A CA 1
ATOM 577 C C . LYS A 1 71 ? -7.277 4.722 24.504 1.00 97.38 71 LYS A C 1
ATOM 579 O O . LYS A 1 71 ? -7.142 3.948 25.444 1.00 97.38 71 LYS A O 1
ATOM 584 N N . ILE A 1 72 ? -8.465 5.092 24.028 1.00 96.38 72 ILE A N 1
ATOM 585 C CA . ILE A 1 72 ? -9.750 4.682 24.607 1.00 96.38 72 ILE A CA 1
ATOM 586 C C . ILE A 1 72 ? -10.143 3.282 24.112 1.00 96.38 72 ILE A C 1
ATOM 588 O O . ILE A 1 72 ? -10.584 2.438 24.890 1.00 96.38 72 ILE A O 1
ATOM 592 N N . LYS A 1 73 ? -9.976 3.020 22.810 1.00 95.81 73 LYS A N 1
ATOM 593 C CA . LYS A 1 73 ? -10.398 1.791 22.124 1.00 95.81 73 LYS A CA 1
ATOM 594 C C . LYS A 1 73 ? -9.226 1.145 21.367 1.00 95.81 73 LYS A C 1
ATOM 596 O O . LYS A 1 73 ? -9.241 1.078 20.138 1.00 95.81 73 LYS A O 1
ATOM 601 N N . PRO A 1 74 ? -8.210 0.610 22.064 1.00 95.69 74 PRO A N 1
ATOM 602 C CA . PRO A 1 74 ? -6.960 0.159 21.438 1.00 95.69 74 PRO A CA 1
ATOM 603 C C . PRO A 1 74 ? -7.114 -1.001 20.447 1.00 95.69 74 PRO A C 1
ATOM 605 O O . PRO A 1 74 ? -6.250 -1.203 19.595 1.00 95.69 74 PRO A O 1
ATOM 608 N N . ARG A 1 75 ? -8.197 -1.778 20.554 1.00 93.62 75 ARG A N 1
ATOM 609 C CA . ARG A 1 75 ? -8.474 -2.940 19.694 1.00 93.62 75 ARG A CA 1
ATOM 610 C C . ARG A 1 75 ? -9.476 -2.654 18.575 1.00 93.62 75 ARG A C 1
ATOM 612 O O . ARG A 1 75 ? -9.727 -3.543 17.764 1.00 93.62 75 ARG A O 1
ATOM 619 N N . ASP A 1 76 ? -10.025 -1.442 18.503 1.00 93.69 76 ASP A N 1
ATOM 620 C CA . ASP A 1 76 ? -11.006 -1.082 17.478 1.00 93.69 76 ASP A CA 1
ATOM 621 C C . ASP A 1 76 ? -10.392 -1.207 16.078 1.00 93.69 76 ASP A C 1
ATOM 623 O O . ASP A 1 76 ? -9.374 -0.586 15.764 1.00 93.69 76 ASP A O 1
ATOM 627 N N . ALA A 1 77 ? -10.982 -2.068 15.250 1.00 92.50 77 ALA A N 1
ATOM 628 C CA . ALA A 1 77 ? -10.447 -2.393 13.935 1.00 92.50 77 ALA A CA 1
ATOM 629 C C . ALA A 1 77 ? -10.464 -1.184 12.988 1.00 92.50 77 ALA A C 1
ATOM 631 O O . ALA A 1 77 ? -9.517 -1.005 12.230 1.00 92.50 77 ALA A O 1
ATOM 632 N N . GLN A 1 78 ? -11.474 -0.313 13.059 1.00 91.38 78 GLN A N 1
ATOM 633 C CA . GLN A 1 78 ? -11.571 0.836 12.158 1.00 91.38 78 GLN A CA 1
ATOM 634 C C . GLN A 1 78 ? -10.508 1.883 12.493 1.00 91.38 78 GLN A C 1
ATOM 636 O O . GLN A 1 78 ? -9.804 2.359 11.603 1.00 91.38 78 GLN A O 1
ATOM 641 N N . TRP A 1 79 ? -10.308 2.183 13.780 1.00 95.38 79 TRP A N 1
ATOM 642 C CA . TRP A 1 79 ? -9.247 3.101 14.204 1.00 95.38 79 TRP A CA 1
ATOM 643 C C . TRP A 1 79 ? -7.845 2.547 13.928 1.00 95.38 79 TRP A C 1
ATOM 645 O O . TRP A 1 79 ? -6.957 3.291 13.504 1.00 95.38 79 TRP A O 1
ATOM 655 N N . ARG A 1 80 ? -7.635 1.235 14.111 1.00 96.00 80 ARG A N 1
ATOM 656 C CA . ARG A 1 80 ? -6.375 0.572 13.733 1.00 96.00 80 ARG A CA 1
ATOM 657 C C . ARG A 1 80 ? -6.141 0.619 12.224 1.00 96.00 80 ARG A C 1
ATOM 659 O O . ARG A 1 80 ? -5.010 0.853 11.803 1.00 96.00 80 ARG A O 1
ATOM 666 N N . TYR A 1 81 ? -7.190 0.454 11.422 1.00 93.88 81 TYR A N 1
ATOM 667 C CA . TYR A 1 81 ? -7.102 0.525 9.968 1.00 93.88 81 TYR A CA 1
ATOM 668 C C . TYR A 1 81 ? -6.755 1.943 9.508 1.00 93.88 81 TYR A C 1
ATOM 670 O O . TYR A 1 81 ? -5.808 2.123 8.748 1.00 93.88 81 TYR A O 1
ATOM 678 N N . LEU A 1 82 ? -7.431 2.971 10.039 1.00 93.75 82 LEU A N 1
ATOM 679 C CA . LEU A 1 82 ? -7.091 4.370 9.752 1.00 93.75 82 LEU A CA 1
ATOM 680 C C . LEU A 1 82 ? -5.655 4.712 10.163 1.00 93.75 82 LEU A C 1
ATOM 682 O O . LEU A 1 82 ? -4.973 5.439 9.446 1.00 93.75 82 LEU A O 1
ATOM 686 N N . LYS A 1 83 ? -5.158 4.156 11.275 1.00 96.00 83 LYS A N 1
ATOM 687 C CA . LYS A 1 83 ? -3.744 4.281 11.652 1.00 96.00 83 LYS A CA 1
ATOM 688 C C . LYS A 1 83 ? -2.815 3.638 10.617 1.00 96.00 83 LYS A C 1
ATOM 690 O O . LYS A 1 83 ? -1.784 4.226 10.306 1.00 96.00 83 LYS A O 1
ATOM 695 N N . ALA A 1 84 ? -3.148 2.454 10.103 1.00 95.50 84 ALA A N 1
ATOM 696 C CA . ALA A 1 84 ? -2.353 1.781 9.075 1.00 95.50 84 ALA A CA 1
ATOM 697 C C . ALA A 1 84 ? -2.312 2.597 7.772 1.00 95.50 84 ALA A C 1
ATOM 699 O O . ALA A 1 84 ? -1.234 2.813 7.219 1.00 95.50 84 ALA A O 1
ATOM 700 N N . VAL A 1 85 ? -3.461 3.131 7.342 1.00 91.75 85 VAL A N 1
ATOM 701 C CA . VAL A 1 85 ? -3.557 4.046 6.193 1.00 91.75 85 VAL A CA 1
ATOM 702 C C . VAL A 1 85 ? -2.711 5.296 6.433 1.00 91.75 85 VAL A C 1
ATOM 704 O O . VAL A 1 85 ? -1.868 5.626 5.610 1.00 91.75 85 VAL A O 1
ATOM 707 N N . LEU A 1 86 ? -2.849 5.944 7.591 1.00 92.69 86 LEU A N 1
ATOM 708 C CA . LEU A 1 86 ? -2.057 7.118 7.959 1.00 92.69 86 LEU A CA 1
ATOM 709 C C . LEU A 1 86 ? -0.542 6.849 7.888 1.00 92.69 86 LEU A C 1
ATOM 711 O O . LEU A 1 86 ? 0.206 7.683 7.384 1.00 92.69 86 LEU A O 1
ATOM 715 N N . LEU A 1 87 ? -0.080 5.695 8.385 1.00 93.06 87 LEU A N 1
ATOM 716 C CA . LEU A 1 87 ? 1.333 5.303 8.307 1.00 93.06 87 LEU A CA 1
ATOM 717 C C . LEU A 1 87 ? 1.795 5.124 6.857 1.00 93.06 87 LEU A C 1
ATOM 719 O O . LEU A 1 87 ? 2.891 5.566 6.517 1.00 93.06 87 LEU A O 1
ATOM 723 N N . ALA A 1 88 ? 0.968 4.506 6.011 1.00 90.12 88 ALA A N 1
ATOM 724 C CA . ALA A 1 88 ? 1.258 4.369 4.588 1.00 90.12 88 ALA A CA 1
ATOM 725 C C . ALA A 1 88 ? 1.361 5.739 3.902 1.00 90.12 88 ALA A C 1
ATOM 727 O O . ALA A 1 88 ? 2.277 5.965 3.115 1.00 90.12 88 ALA A O 1
ATOM 728 N N . GLU A 1 89 ? 0.484 6.679 4.251 1.00 86.06 89 GLU A N 1
ATOM 729 C CA . GLU A 1 89 ? 0.523 8.035 3.705 1.00 86.06 89 GLU A CA 1
ATOM 730 C C . GLU A 1 89 ? 1.775 8.802 4.104 1.00 86.06 89 GLU A C 1
ATOM 732 O O . GLU A 1 89 ? 2.451 9.361 3.240 1.00 86.06 89 GLU A O 1
ATOM 737 N N . PHE A 1 90 ? 2.139 8.781 5.389 1.00 87.88 90 PHE A N 1
ATOM 738 C CA . PHE A 1 90 ? 3.401 9.370 5.831 1.00 87.88 90 PHE A CA 1
ATOM 739 C C . PHE A 1 90 ? 4.590 8.751 5.099 1.00 87.88 90 PHE A C 1
ATOM 741 O O . PHE A 1 90 ? 5.422 9.490 4.573 1.00 87.88 90 PHE A O 1
ATOM 748 N N . ALA A 1 91 ? 4.627 7.422 4.970 1.00 86.81 91 ALA A N 1
ATOM 749 C CA . ALA A 1 91 ? 5.687 6.735 4.243 1.00 86.81 91 ALA A CA 1
ATOM 750 C C . ALA A 1 91 ? 5.775 7.199 2.778 1.00 86.81 91 ALA A C 1
ATOM 752 O O . ALA A 1 91 ? 6.868 7.480 2.283 1.00 86.81 91 ALA A O 1
ATOM 753 N N . ILE A 1 92 ? 4.638 7.333 2.088 1.00 82.62 92 ILE A N 1
ATOM 754 C CA . ILE A 1 92 ? 4.579 7.812 0.700 1.00 82.62 92 ILE A CA 1
ATOM 755 C C . ILE A 1 92 ? 5.059 9.257 0.604 1.00 82.62 92 ILE A C 1
ATOM 757 O O . ILE A 1 92 ? 5.854 9.588 -0.275 1.00 82.62 92 ILE A O 1
ATOM 761 N N . ILE A 1 93 ? 4.590 10.140 1.477 1.00 81.75 93 ILE A N 1
ATOM 762 C CA . ILE A 1 93 ? 4.940 11.564 1.433 1.00 81.75 93 ILE A CA 1
ATOM 763 C C . ILE A 1 93 ? 6.416 11.758 1.733 1.00 81.75 93 ILE A C 1
ATOM 765 O O . ILE A 1 93 ? 7.103 12.455 0.984 1.00 81.75 93 ILE A O 1
ATOM 769 N N . ASN A 1 94 ? 6.909 11.094 2.774 1.00 82.38 94 ASN A N 1
ATOM 770 C CA . ASN A 1 94 ? 8.299 11.176 3.178 1.00 82.38 94 ASN A CA 1
ATOM 771 C C . ASN A 1 94 ? 9.203 10.592 2.092 1.00 82.38 94 ASN A C 1
ATOM 773 O O . ASN A 1 94 ? 10.166 11.247 1.726 1.00 82.38 94 ASN A O 1
ATOM 777 N N . GLN A 1 95 ? 8.854 9.468 1.455 1.00 80.44 95 GLN A N 1
ATOM 778 C CA . GLN A 1 95 ? 9.614 8.947 0.307 1.00 80.44 95 GLN A CA 1
ATOM 779 C C . GLN A 1 95 ? 9.748 9.962 -0.846 1.00 80.44 95 GLN A C 1
ATOM 781 O O . GLN A 1 95 ? 10.693 9.901 -1.631 1.00 80.44 95 GLN A O 1
ATOM 786 N N . ASN A 1 96 ? 8.793 10.883 -0.968 1.00 71.38 96 ASN A N 1
ATOM 787 C CA . ASN A 1 96 ? 8.719 11.879 -2.031 1.00 71.38 96 ASN A CA 1
ATOM 788 C C . ASN A 1 96 ? 9.315 13.247 -1.668 1.00 71.38 96 ASN A C 1
ATOM 790 O O . ASN A 1 96 ? 9.237 14.164 -2.490 1.00 71.38 96 ASN A O 1
ATOM 794 N N . SER A 1 97 ? 9.847 13.403 -0.456 1.00 77.38 97 SER A N 1
ATOM 795 C CA . SER A 1 97 ? 10.449 14.648 0.014 1.00 77.38 97 SER A CA 1
ATOM 796 C C . SER A 1 97 ? 11.937 14.704 -0.340 1.00 77.38 97 SER A C 1
ATOM 798 O O . SER A 1 97 ? 12.664 13.728 -0.135 1.00 77.38 97 SER A O 1
ATOM 800 N N . ASP A 1 98 ? 12.396 15.859 -0.831 1.00 71.94 98 ASP A N 1
ATOM 801 C CA . ASP A 1 98 ? 13.786 16.086 -1.260 1.00 71.94 98 ASP A CA 1
ATOM 802 C C . ASP A 1 98 ? 14.796 15.967 -0.099 1.00 71.94 98 ASP A C 1
ATOM 804 O O . ASP A 1 98 ? 15.963 15.662 -0.323 1.00 71.94 98 ASP A O 1
ATOM 808 N N . ASN A 1 99 ? 14.333 16.133 1.146 1.00 72.94 99 ASN A N 1
ATOM 809 C CA . ASN A 1 99 ? 15.142 16.048 2.370 1.00 72.94 99 ASN A CA 1
ATOM 810 C C . ASN A 1 99 ? 14.823 14.796 3.206 1.00 72.94 99 ASN A C 1
ATOM 812 O O . ASN A 1 99 ? 14.954 14.808 4.431 1.00 72.94 99 ASN A O 1
ATOM 816 N N . SER A 1 100 ? 14.315 13.738 2.576 1.00 73.81 100 SER A N 1
ATOM 817 C CA . SER A 1 100 ? 13.878 12.546 3.298 1.00 73.81 100 SER A CA 1
ATOM 818 C C . SER A 1 100 ? 15.039 11.716 3.835 1.00 73.81 100 SER A C 1
ATOM 820 O O . SER A 1 100 ? 15.928 11.289 3.099 1.00 73.81 100 SER A O 1
ATOM 822 N N . ASP A 1 101 ? 15.001 11.428 5.137 1.00 81.38 101 ASP A N 1
ATOM 823 C CA . ASP A 1 101 ? 15.831 10.375 5.706 1.00 81.38 101 ASP A CA 1
ATOM 824 C C . ASP A 1 101 ? 15.282 9.011 5.261 1.00 81.38 101 ASP A C 1
ATOM 826 O O . ASP A 1 101 ? 14.221 8.557 5.704 1.00 81.38 101 ASP A O 1
ATOM 830 N N . LEU A 1 102 ? 16.026 8.347 4.375 1.00 79.75 102 LEU A N 1
ATOM 831 C CA . LEU A 1 102 ? 15.677 7.036 3.832 1.00 79.75 102 LEU A CA 1
ATOM 832 C C . LEU A 1 102 ? 15.491 5.980 4.934 1.00 79.75 102 LEU A C 1
ATOM 834 O O . LEU A 1 102 ? 14.694 5.053 4.763 1.00 79.75 102 LEU A O 1
ATOM 838 N N . SER A 1 103 ? 16.205 6.113 6.058 1.00 83.62 103 SER A N 1
ATOM 839 C CA . SER A 1 103 ? 16.054 5.216 7.205 1.00 83.62 103 SER A CA 1
ATOM 840 C C . SER A 1 103 ? 14.666 5.362 7.829 1.00 83.62 103 SER A C 1
ATOM 842 O O . SER A 1 103 ? 13.937 4.376 7.960 1.00 83.62 103 SER A O 1
ATOM 844 N N . SER A 1 104 ? 14.252 6.599 8.109 1.00 83.50 104 SER A N 1
ATOM 845 C CA . SER A 1 104 ? 12.922 6.916 8.635 1.00 83.50 104 SER A CA 1
ATOM 846 C C . SER A 1 104 ? 11.799 6.452 7.701 1.00 83.50 104 SER A C 1
ATOM 848 O O . SER A 1 104 ? 10.886 5.757 8.146 1.00 83.50 104 SER A O 1
ATOM 850 N N . VAL A 1 105 ? 11.913 6.710 6.390 1.00 84.19 105 VAL A N 1
ATOM 851 C CA . VAL A 1 105 ? 10.938 6.234 5.386 1.00 84.19 105 VAL A CA 1
ATOM 852 C C . VAL A 1 105 ? 10.816 4.710 5.411 1.00 84.19 105 VAL A C 1
ATOM 854 O O . VAL A 1 105 ? 9.711 4.164 5.379 1.00 84.19 105 VAL A O 1
ATOM 857 N N . LYS A 1 106 ? 11.946 3.996 5.488 1.00 87.12 106 LYS A N 1
ATOM 858 C CA . LYS A 1 106 ? 11.961 2.531 5.561 1.00 87.12 106 LYS A CA 1
ATOM 859 C C . LYS A 1 106 ? 11.269 2.023 6.827 1.00 87.12 106 LYS A C 1
ATOM 861 O O . LYS A 1 106 ? 10.504 1.065 6.743 1.00 87.12 106 LYS A O 1
ATOM 866 N N . ILE A 1 107 ? 11.509 2.657 7.973 1.00 89.50 107 ILE A N 1
ATOM 867 C CA . ILE A 1 107 ? 10.878 2.291 9.247 1.00 89.50 107 ILE A CA 1
ATOM 868 C C . ILE A 1 107 ? 9.360 2.494 9.177 1.00 89.50 107 ILE A C 1
ATOM 870 O O . ILE A 1 107 ? 8.606 1.598 9.553 1.00 89.50 107 ILE A O 1
ATOM 874 N N . GLU A 1 108 ? 8.896 3.636 8.671 1.00 87.44 108 GLU A N 1
ATOM 875 C CA . GLU A 1 108 ? 7.462 3.924 8.542 1.00 87.44 108 GLU A CA 1
ATOM 876 C C . GLU A 1 108 ? 6.769 2.980 7.559 1.00 87.44 108 GLU A C 1
ATOM 878 O O . GLU A 1 108 ? 5.715 2.431 7.881 1.00 87.44 108 GLU A O 1
ATOM 883 N N . THR A 1 109 ? 7.401 2.716 6.411 1.00 89.31 109 THR A N 1
ATOM 884 C CA . THR A 1 109 ? 6.888 1.758 5.421 1.00 89.31 109 THR A CA 1
ATOM 885 C C . THR A 1 109 ? 6.745 0.367 6.041 1.00 89.31 109 THR A C 1
ATOM 887 O O . THR A 1 109 ? 5.702 -0.263 5.898 1.00 89.31 109 THR A O 1
ATOM 890 N N . ASN A 1 110 ? 7.750 -0.098 6.792 1.00 94.44 110 ASN A N 1
ATOM 891 C CA . ASN A 1 110 ? 7.696 -1.397 7.466 1.00 94.44 110 ASN A CA 1
ATOM 892 C C . ASN A 1 110 ? 6.576 -1.460 8.516 1.00 94.44 110 ASN A C 1
ATOM 894 O O . ASN A 1 110 ? 5.888 -2.469 8.611 1.00 94.44 110 ASN A O 1
ATOM 898 N N . ARG A 1 111 ? 6.350 -0.379 9.273 1.00 95.06 111 ARG A N 1
ATOM 899 C CA . ARG A 1 111 ? 5.249 -0.307 10.250 1.00 95.06 111 ARG A CA 1
ATOM 900 C C . ARG A 1 111 ? 3.875 -0.342 9.581 1.00 95.06 111 ARG A C 1
ATOM 902 O O . ARG A 1 111 ? 2.938 -0.903 10.150 1.00 95.06 111 ARG A O 1
ATOM 909 N N . ALA A 1 112 ? 3.738 0.274 8.408 1.00 95.19 112 ALA A N 1
ATOM 910 C CA . ALA A 1 112 ? 2.514 0.206 7.617 1.00 95.19 112 ALA A CA 1
ATOM 911 C C . ALA A 1 112 ? 2.277 -1.219 7.088 1.00 95.19 112 ALA A C 1
ATOM 913 O O . ALA A 1 112 ? 1.174 -1.737 7.245 1.00 95.19 112 ALA A O 1
ATOM 914 N N . ILE A 1 113 ? 3.320 -1.865 6.547 1.00 97.06 113 ILE A N 1
ATOM 915 C CA . ILE A 1 113 ? 3.275 -3.262 6.079 1.00 97.06 113 ILE A CA 1
ATOM 916 C C . ILE A 1 113 ? 2.838 -4.185 7.214 1.00 97.06 113 ILE A C 1
ATOM 918 O O . ILE A 1 113 ? 1.810 -4.836 7.089 1.00 97.06 113 ILE A O 1
ATOM 922 N N . GLU A 1 114 ? 3.529 -4.148 8.355 1.00 97.56 114 GLU A N 1
ATOM 923 C CA . GLU A 1 114 ? 3.204 -4.983 9.518 1.00 97.56 114 GLU A CA 1
ATOM 924 C C . GLU A 1 114 ? 1.757 -4.764 9.990 1.00 97.56 114 GLU A C 1
ATOM 926 O O . GLU A 1 114 ? 1.062 -5.700 10.381 1.00 97.56 114 GLU A O 1
ATOM 931 N N . SER A 1 115 ? 1.272 -3.519 9.940 1.00 96.62 115 SER A N 1
ATOM 932 C CA . SER A 1 115 ? -0.112 -3.221 10.310 1.00 96.62 115 SER A CA 1
ATOM 933 C C . SER A 1 115 ? -1.099 -3.890 9.356 1.00 96.62 115 SER A C 1
ATOM 935 O O . SER A 1 115 ? -2.070 -4.480 9.823 1.00 96.62 115 SER A O 1
ATOM 937 N N . PHE A 1 116 ? -0.868 -3.821 8.042 1.00 97.69 116 PHE A N 1
ATOM 938 C CA . PHE A 1 116 ? -1.760 -4.447 7.068 1.00 97.69 116 PHE A CA 1
ATOM 939 C C . PHE A 1 116 ? -1.619 -5.970 6.998 1.00 97.69 116 PHE A C 1
ATOM 941 O O . PHE A 1 116 ? -2.632 -6.626 6.786 1.00 97.69 116 PHE A O 1
ATOM 948 N N . GLU A 1 117 ? -0.438 -6.541 7.240 1.00 97.94 117 GLU A N 1
ATOM 949 C CA . GLU A 1 117 ? -0.251 -7.996 7.376 1.00 97.94 117 GLU A CA 1
ATOM 950 C C . GLU A 1 117 ? -1.098 -8.549 8.531 1.00 97.94 117 GLU A C 1
ATOM 952 O O . GLU A 1 117 ? -1.833 -9.516 8.368 1.00 97.94 117 GLU A O 1
ATOM 957 N N . ARG A 1 118 ? -1.142 -7.858 9.675 1.00 97.56 118 ARG A N 1
ATOM 958 C CA . ARG A 1 118 ? -2.066 -8.243 10.755 1.00 97.56 118 ARG A CA 1
ATOM 959 C C . ARG A 1 118 ? -3.535 -8.141 10.337 1.00 97.56 118 ARG A C 1
ATOM 961 O O . ARG A 1 118 ? -4.348 -8.961 10.747 1.00 97.56 118 ARG A O 1
ATOM 968 N N . PHE A 1 119 ? -3.903 -7.158 9.510 1.00 96.44 119 PHE A N 1
ATOM 969 C CA . PHE A 1 119 ? -5.267 -7.080 8.972 1.00 96.44 119 PHE A CA 1
ATOM 970 C C . PHE A 1 119 ? -5.588 -8.232 8.019 1.00 96.44 119 PHE A C 1
ATOM 972 O O . PHE A 1 119 ? -6.727 -8.689 8.026 1.00 96.44 119 PHE A O 1
ATOM 979 N N . THR A 1 120 ? -4.633 -8.705 7.216 1.00 96.94 120 THR A N 1
ATOM 980 C CA . THR A 1 120 ? -4.854 -9.862 6.337 1.00 96.94 120 THR A CA 1
ATOM 981 C C . THR A 1 120 ? -4.909 -11.178 7.109 1.00 96.94 120 THR A C 1
ATOM 983 O O . THR A 1 120 ? -5.543 -12.119 6.641 1.00 96.94 120 THR A O 1
ATOM 986 N N . GLU A 1 121 ? -4.313 -11.246 8.300 1.00 97.25 121 GLU A N 1
ATOM 987 C CA . GLU A 1 121 ? -4.474 -12.365 9.234 1.00 97.25 121 GLU A CA 1
ATOM 988 C C . GLU A 1 121 ? -5.828 -12.328 9.963 1.00 97.25 121 GLU A C 1
ATOM 990 O O . GLU A 1 121 ? -6.518 -13.343 10.045 1.00 97.25 121 GLU A O 1
ATOM 995 N N . GLU A 1 122 ? -6.226 -11.164 10.489 1.00 96.25 122 GLU A N 1
ATOM 996 C CA . GLU A 1 122 ? -7.475 -10.994 11.249 1.00 96.25 122 GLU A CA 1
ATOM 997 C C . GLU A 1 122 ? -8.727 -11.015 10.353 1.00 96.25 122 GLU A C 1
ATOM 999 O O . GLU A 1 122 ? -9.788 -11.480 10.774 1.00 96.25 122 GLU A O 1
ATOM 1004 N N . PHE A 1 123 ? -8.611 -10.494 9.129 1.00 95.31 123 PHE A N 1
ATOM 1005 C CA . PHE A 1 123 ? -9.709 -10.315 8.177 1.00 95.31 123 PHE A CA 1
ATOM 1006 C C . PHE A 1 123 ? -9.283 -10.732 6.755 1.00 95.31 123 PHE A C 1
ATOM 1008 O O . PHE A 1 123 ? -9.212 -9.890 5.848 1.00 95.31 123 PHE A O 1
ATOM 1015 N N . PRO A 1 124 ? -8.983 -12.025 6.535 1.00 96.62 124 PRO A N 1
ATOM 1016 C CA . PRO A 1 124 ? -8.434 -12.536 5.276 1.00 96.62 124 PRO A CA 1
ATOM 1017 C C . PRO A 1 124 ? -9.367 -12.387 4.068 1.00 96.62 124 PRO A C 1
ATOM 1019 O O . PRO A 1 124 ? -8.933 -12.582 2.935 1.00 96.62 124 PRO A O 1
ATOM 1022 N N . GLU A 1 125 ? -10.642 -12.068 4.279 1.00 93.88 125 GLU A N 1
ATOM 1023 C CA . GLU A 1 125 ? -11.646 -11.829 3.243 1.00 93.88 125 GLU A CA 1
ATOM 1024 C C . GLU A 1 125 ? -11.694 -10.377 2.744 1.00 93.88 125 GLU A C 1
ATOM 1026 O O . GLU A 1 125 ? -12.309 -10.099 1.715 1.00 93.88 125 GLU A O 1
ATOM 1031 N N . LEU A 1 126 ? -11.081 -9.428 3.457 1.00 92.88 126 LEU A N 1
ATOM 1032 C CA . LEU A 1 126 ? -11.094 -8.023 3.047 1.00 92.88 126 LEU A CA 1
ATOM 1033 C C . LEU A 1 126 ? -10.099 -7.796 1.916 1.00 92.88 126 LEU A C 1
ATOM 1035 O O . LEU A 1 126 ? -8.999 -8.334 1.929 1.00 92.88 126 LEU A O 1
ATOM 1039 N N . SER A 1 127 ? -10.474 -6.994 0.924 1.00 94.06 127 SER A N 1
ATOM 1040 C CA . SER A 1 127 ? -9.642 -6.768 -0.271 1.00 94.06 127 SER A CA 1
ATOM 1041 C C . SER A 1 127 ? -8.709 -5.571 -0.104 1.00 94.06 127 SER A C 1
ATOM 1043 O O . SER A 1 127 ? -7.623 -5.515 -0.679 1.00 94.06 127 SER A O 1
ATOM 1045 N N . GLU A 1 128 ? -9.116 -4.612 0.719 1.00 90.62 128 GLU A N 1
ATOM 1046 C CA . GLU A 1 128 ? -8.432 -3.349 0.941 1.00 90.62 128 GLU A CA 1
ATOM 1047 C C . GLU A 1 128 ? -7.059 -3.514 1.608 1.00 90.62 128 GLU A C 1
ATOM 1049 O O . GLU A 1 128 ? -6.110 -2.904 1.110 1.00 90.62 128 GLU A O 1
ATOM 1054 N N . PRO A 1 129 ? -6.882 -4.347 2.660 1.00 95.00 129 PRO A N 1
ATOM 1055 C CA . PRO A 1 129 ? -5.563 -4.561 3.254 1.00 95.00 129 PRO A CA 1
ATOM 1056 C C . PRO A 1 129 ? -4.552 -5.134 2.255 1.00 95.00 129 PRO A C 1
ATOM 1058 O O . PRO A 1 129 ? -3.429 -4.641 2.181 1.00 95.00 129 PRO A O 1
ATOM 1061 N N . TYR A 1 130 ? -4.959 -6.104 1.428 1.00 97.00 130 TYR A N 1
ATOM 1062 C CA . TYR A 1 130 ? -4.095 -6.657 0.383 1.00 97.00 130 TYR A CA 1
ATOM 1063 C C . TYR A 1 130 ? -3.752 -5.621 -0.695 1.00 97.00 130 TYR A C 1
ATOM 1065 O O . TYR A 1 130 ? -2.598 -5.493 -1.101 1.00 97.00 130 TYR A O 1
ATOM 1073 N N . ASN A 1 131 ? -4.727 -4.819 -1.125 1.00 93.62 131 ASN A N 1
ATOM 1074 C CA . ASN A 1 131 ? -4.469 -3.728 -2.058 1.00 93.62 131 ASN A CA 1
ATOM 1075 C C . ASN A 1 131 ? -3.472 -2.704 -1.489 1.00 93.62 131 ASN A C 1
ATOM 1077 O O . ASN A 1 131 ? -2.541 -2.310 -2.188 1.00 93.62 131 ASN A O 1
ATOM 1081 N N . ASN A 1 132 ? -3.602 -2.319 -0.218 1.00 93.69 132 ASN A N 1
ATOM 1082 C CA . ASN A 1 132 ? -2.661 -1.395 0.421 1.00 93.69 132 ASN A CA 1
ATOM 1083 C C . ASN A 1 132 ? -1.264 -2.011 0.585 1.00 93.69 132 ASN A C 1
ATOM 1085 O O . ASN A 1 132 ? -0.266 -1.333 0.329 1.00 93.69 132 ASN A O 1
ATOM 1089 N N . LEU A 1 133 ? -1.180 -3.300 0.941 1.00 96.06 133 LEU A N 1
ATOM 1090 C CA . LEU A 1 133 ? 0.084 -4.041 0.975 1.00 96.06 133 LEU A CA 1
ATOM 1091 C C . LEU A 1 133 ? 0.788 -4.013 -0.374 1.00 96.06 133 LEU A C 1
ATOM 1093 O O . LEU A 1 133 ? 1.993 -3.794 -0.416 1.00 96.06 133 LEU A O 1
ATOM 1097 N N . SER A 1 134 ? 0.052 -4.154 -1.478 1.00 95.12 134 SER A N 1
ATOM 1098 C CA . SER A 1 134 ? 0.663 -4.146 -2.806 1.00 95.12 134 SER A CA 1
ATOM 1099 C C . SER A 1 134 ? 1.412 -2.852 -3.121 1.00 95.12 134 SER A C 1
ATOM 1101 O O . SER A 1 134 ? 2.526 -2.889 -3.649 1.00 95.12 134 SER A O 1
ATOM 1103 N N . VAL A 1 135 ? 0.850 -1.706 -2.727 1.00 89.38 135 VAL A N 1
ATOM 1104 C CA . VAL A 1 135 ? 1.493 -0.408 -2.940 1.00 89.38 135 VAL A CA 1
ATOM 1105 C C . VAL A 1 135 ? 2.736 -0.284 -2.065 1.00 89.38 135 VAL A C 1
ATOM 1107 O O . VAL A 1 135 ? 3.780 0.167 -2.537 1.00 89.38 135 VAL A O 1
ATOM 1110 N N . LEU A 1 136 ? 2.662 -0.741 -0.814 1.00 91.06 136 LEU A N 1
ATOM 1111 C CA . LEU A 1 136 ? 3.796 -0.724 0.109 1.00 91.06 136 LEU A CA 1
ATOM 1112 C C . LEU A 1 136 ? 4.920 -1.675 -0.333 1.00 91.06 136 LEU A C 1
ATOM 1114 O O . LEU A 1 136 ? 6.087 -1.287 -0.313 1.00 91.06 136 LEU A O 1
ATOM 1118 N N . TYR A 1 137 ? 4.602 -2.881 -0.804 1.00 93.81 137 TYR A N 1
ATOM 1119 C CA . TYR A 1 137 ? 5.588 -3.804 -1.369 1.00 93.81 137 TYR A CA 1
ATOM 1120 C C . TYR A 1 137 ? 6.239 -3.223 -2.628 1.00 93.81 137 TYR A C 1
ATOM 1122 O O . TYR A 1 137 ? 7.465 -3.260 -2.768 1.00 93.81 137 TYR A O 1
ATOM 1130 N N . LEU A 1 138 ? 5.471 -2.563 -3.499 1.00 88.06 138 LEU A N 1
ATOM 1131 C CA . LEU A 1 138 ? 6.034 -1.824 -4.630 1.00 88.06 138 LEU A CA 1
ATOM 1132 C C . LEU A 1 138 ? 7.004 -0.719 -4.188 1.00 88.06 138 LEU A C 1
ATOM 1134 O O . LEU A 1 138 ? 8.095 -0.611 -4.752 1.00 88.06 138 LEU A O 1
ATOM 1138 N N . MET A 1 139 ? 6.673 0.052 -3.146 1.00 84.81 139 MET A N 1
ATOM 1139 C CA . MET A 1 139 ? 7.586 1.054 -2.571 1.00 84.81 139 MET A CA 1
ATOM 1140 C C . MET A 1 139 ? 8.891 0.442 -2.047 1.00 84.81 139 MET A C 1
ATOM 1142 O O . MET A 1 139 ? 9.925 1.115 -2.034 1.00 84.81 139 MET A O 1
ATOM 1146 N N . ARG A 1 140 ? 8.855 -0.823 -1.616 1.00 87.56 140 ARG A N 1
ATOM 1147 C CA . ARG A 1 140 ? 10.014 -1.587 -1.134 1.00 87.56 140 ARG A CA 1
ATOM 1148 C C . ARG A 1 140 ? 10.777 -2.307 -2.250 1.00 87.56 140 ARG A C 1
ATOM 1150 O O . ARG A 1 140 ? 11.808 -2.911 -1.964 1.00 87.56 140 ARG A O 1
ATOM 1157 N N . GLY A 1 141 ? 10.325 -2.211 -3.502 1.00 87.50 141 GLY A N 1
ATOM 1158 C CA . GLY A 1 141 ? 10.938 -2.909 -4.633 1.00 87.50 141 GLY A CA 1
ATOM 1159 C C . GLY A 1 141 ? 10.635 -4.409 -4.651 1.00 87.50 141 GLY A C 1
ATOM 1160 O O . GLY A 1 141 ? 11.449 -5.183 -5.147 1.00 87.50 141 GLY A O 1
ATOM 1161 N N . GLN A 1 142 ? 9.479 -4.804 -4.114 1.00 93.31 142 GLN A N 1
ATOM 1162 C CA . GLN A 1 142 ? 9.001 -6.182 -3.981 1.00 93.31 142 GLN A CA 1
ATOM 1163 C C . GLN A 1 142 ? 7.791 -6.429 -4.907 1.00 93.31 142 GLN A C 1
ATOM 1165 O O . GLN A 1 142 ? 6.647 -6.498 -4.457 1.00 93.31 142 GLN A O 1
ATOM 1170 N N . PRO A 1 143 ? 7.986 -6.475 -6.240 1.00 90.94 143 PRO A N 1
ATOM 1171 C CA . PRO A 1 143 ? 6.872 -6.519 -7.184 1.00 90.94 143 PRO A CA 1
ATOM 1172 C C . PRO A 1 143 ? 6.169 -7.881 -7.270 1.00 90.94 143 PRO A C 1
ATOM 1174 O O . PRO A 1 143 ? 5.059 -7.942 -7.796 1.00 90.94 143 PRO A O 1
ATOM 1177 N N . ASN A 1 144 ? 6.793 -8.967 -6.803 1.00 96.44 144 ASN A N 1
ATOM 1178 C CA . ASN A 1 144 ? 6.153 -10.283 -6.787 1.00 96.44 144 ASN A CA 1
ATOM 1179 C C . ASN A 1 144 ? 5.130 -10.348 -5.650 1.00 96.44 144 ASN A C 1
ATOM 1181 O O . ASN A 1 144 ? 3.968 -10.650 -5.894 1.00 96.44 144 ASN A O 1
ATOM 1185 N N . GLU A 1 145 ? 5.536 -9.936 -4.452 1.00 97.50 145 GLU A N 1
ATOM 1186 C CA . GLU A 1 145 ? 4.680 -9.825 -3.272 1.00 97.50 145 GLU A CA 1
ATOM 1187 C C . GLU A 1 145 ? 3.527 -8.841 -3.521 1.00 97.50 145 GLU A C 1
ATOM 1189 O O . GLU A 1 145 ? 2.381 -9.096 -3.153 1.00 97.50 145 GLU A O 1
ATOM 1194 N N . ALA A 1 146 ? 3.796 -7.742 -4.236 1.00 95.88 146 ALA A N 1
ATOM 1195 C CA . ALA A 1 146 ? 2.747 -6.823 -4.660 1.00 95.88 146 ALA A CA 1
ATOM 1196 C C . ALA A 1 146 ? 1.712 -7.475 -5.590 1.00 95.88 146 ALA A C 1
ATOM 1198 O O . ALA A 1 146 ? 0.515 -7.225 -5.446 1.00 95.88 146 ALA A O 1
ATOM 1199 N N . ARG A 1 147 ? 2.161 -8.318 -6.531 1.00 97.81 147 ARG A N 1
ATOM 1200 C CA . ARG A 1 147 ? 1.266 -9.045 -7.439 1.00 97.81 147 ARG A CA 1
ATOM 1201 C C . ARG A 1 147 ? 0.383 -10.018 -6.672 1.00 97.81 147 ARG A C 1
ATOM 1203 O O . ARG A 1 147 ? -0.828 -9.978 -6.849 1.00 97.81 147 ARG A O 1
ATOM 1210 N N . GLU A 1 148 ? 0.983 -10.842 -5.817 1.00 98.38 148 GLU A N 1
ATOM 1211 C CA . GLU A 1 148 ? 0.263 -11.835 -5.012 1.00 98.38 148 GLU A CA 1
ATOM 1212 C C . GLU A 1 148 ? -0.810 -11.167 -4.143 1.00 98.38 148 GLU A C 1
ATOM 1214 O O . GLU A 1 148 ? -1.948 -11.635 -4.080 1.00 98.38 148 GLU A O 1
ATOM 1219 N N . ALA A 1 149 ? -0.488 -10.020 -3.537 1.00 97.88 149 ALA A N 1
ATOM 1220 C CA . ALA A 1 149 ? -1.453 -9.247 -2.769 1.00 97.88 149 ALA A CA 1
ATOM 1221 C C . ALA A 1 149 ? -2.620 -8.742 -3.645 1.00 97.88 149 ALA A C 1
ATOM 1223 O O . ALA A 1 149 ? -3.782 -8.882 -3.268 1.00 97.88 149 ALA A O 1
ATOM 1224 N N . LEU A 1 150 ? -2.358 -8.212 -4.842 1.00 96.88 150 LEU A N 1
ATOM 1225 C CA . LEU A 1 150 ? -3.425 -7.748 -5.743 1.00 96.88 150 LEU A CA 1
ATOM 1226 C C . LEU A 1 150 ? -4.296 -8.889 -6.270 1.00 96.88 150 LEU A C 1
ATOM 1228 O O . LEU A 1 150 ? -5.519 -8.761 -6.302 1.00 96.88 150 LEU A O 1
ATOM 1232 N N . GLU A 1 151 ? -3.695 -10.022 -6.624 1.00 98.38 151 GLU A N 1
ATOM 1233 C CA . GLU A 1 151 ? -4.422 -11.230 -7.025 1.00 98.38 151 GLU A CA 1
ATOM 1234 C C . GLU A 1 151 ? -5.318 -11.736 -5.886 1.00 98.38 151 GLU A C 1
ATOM 1236 O O . GLU A 1 151 ? -6.467 -12.129 -6.117 1.00 98.38 151 GLU A O 1
ATOM 1241 N N . LYS A 1 152 ? -4.845 -11.650 -4.637 1.00 98.38 152 LYS A N 1
ATOM 1242 C CA . LYS A 1 152 ? -5.649 -11.974 -3.458 1.00 98.38 152 LYS A CA 1
ATOM 1243 C C . LYS A 1 152 ? -6.799 -10.987 -3.248 1.00 98.38 152 LYS A C 1
ATOM 1245 O O . LYS A 1 152 ? -7.922 -11.427 -3.008 1.00 98.38 152 LYS A O 1
ATOM 1250 N N . ALA A 1 153 ? -6.558 -9.683 -3.401 1.00 96.12 153 ALA A N 1
ATOM 1251 C CA . ALA A 1 153 ? -7.601 -8.657 -3.327 1.00 96.12 153 ALA A CA 1
ATOM 1252 C C . ALA A 1 153 ? -8.712 -8.900 -4.364 1.00 96.12 153 ALA A C 1
ATOM 1254 O O . ALA A 1 153 ? -9.893 -8.856 -4.030 1.00 96.12 153 ALA A O 1
ATOM 1255 N N . ILE A 1 154 ? -8.334 -9.225 -5.602 1.00 97.00 154 ILE A N 1
ATOM 1256 C CA . ILE A 1 154 ? -9.267 -9.555 -6.688 1.00 97.00 154 ILE A CA 1
ATOM 1257 C C . ILE A 1 154 ? -10.031 -10.850 -6.392 1.00 97.00 154 ILE A C 1
ATOM 1259 O O . ILE A 1 154 ? -11.235 -10.922 -6.617 1.00 97.00 154 ILE A O 1
ATOM 1263 N N . THR A 1 155 ? -9.352 -11.870 -5.863 1.00 97.94 155 THR A N 1
ATOM 1264 C CA . THR A 1 155 ? -9.994 -13.139 -5.481 1.00 97.94 155 THR A CA 1
ATOM 1265 C C . THR A 1 155 ? -11.061 -12.920 -4.409 1.00 97.94 155 THR A C 1
ATOM 1267 O O . THR A 1 155 ? -12.147 -13.491 -4.490 1.00 97.94 155 THR A O 1
ATOM 1270 N N . ASN A 1 156 ? -10.763 -12.078 -3.419 1.00 94.94 156 ASN A N 1
ATOM 1271 C CA . ASN A 1 156 ? -11.670 -11.764 -2.321 1.00 94.94 156 ASN A CA 1
ATOM 1272 C C . ASN A 1 156 ? -12.869 -10.921 -2.774 1.00 94.94 156 ASN A C 1
ATOM 1274 O O . ASN A 1 156 ? -13.994 -11.155 -2.333 1.00 94.94 156 ASN A O 1
ATOM 1278 N N . ASN A 1 157 ? -12.645 -9.953 -3.664 1.00 93.69 157 ASN A N 1
ATOM 1279 C CA . ASN A 1 157 ? -13.702 -9.142 -4.251 1.00 93.69 157 ASN A CA 1
ATOM 1280 C C . ASN A 1 157 ? -13.437 -8.896 -5.746 1.00 93.69 157 ASN A C 1
ATOM 1282 O O . ASN A 1 157 ? -12.783 -7.913 -6.109 1.00 93.69 157 ASN A O 1
ATOM 1286 N N . PRO A 1 158 ? -14.033 -9.714 -6.632 1.00 96.19 158 PRO A N 1
ATOM 1287 C CA . PRO A 1 158 ? -13.895 -9.556 -8.081 1.00 96.19 158 PRO A CA 1
ATOM 1288 C C . PRO A 1 158 ? -14.449 -8.238 -8.642 1.00 96.19 158 PRO A C 1
ATOM 1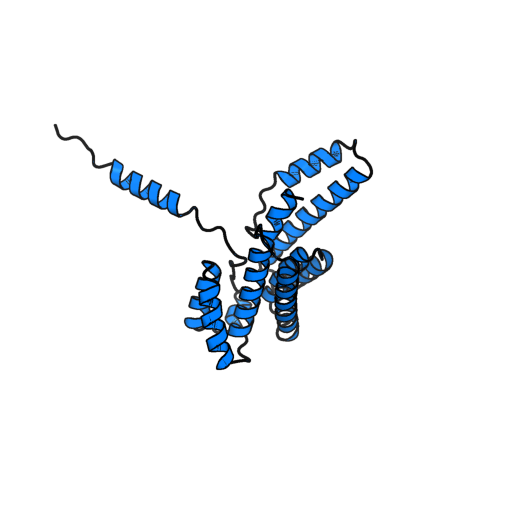290 O O . PRO A 1 158 ? -14.204 -7.912 -9.797 1.00 96.19 158 PRO A O 1
ATOM 1293 N N . ASN A 1 159 ? -15.199 -7.464 -7.851 1.00 92.56 159 ASN A N 1
ATOM 1294 C CA . ASN A 1 159 ? -15.709 -6.148 -8.242 1.00 92.56 159 ASN A CA 1
ATOM 1295 C C . ASN A 1 159 ? -14.856 -4.995 -7.684 1.00 92.56 159 ASN A C 1
ATOM 1297 O O . ASN A 1 159 ? -15.241 -3.830 -7.810 1.00 92.56 159 ASN A O 1
ATOM 1301 N N . TYR A 1 160 ? -13.722 -5.284 -7.038 1.00 86.56 160 TYR A N 1
ATOM 1302 C CA . TYR A 1 160 ? -12.850 -4.259 -6.476 1.00 86.56 160 TYR A CA 1
ATOM 1303 C C . TYR A 1 160 ? -11.946 -3.650 -7.553 1.00 86.56 160 TYR A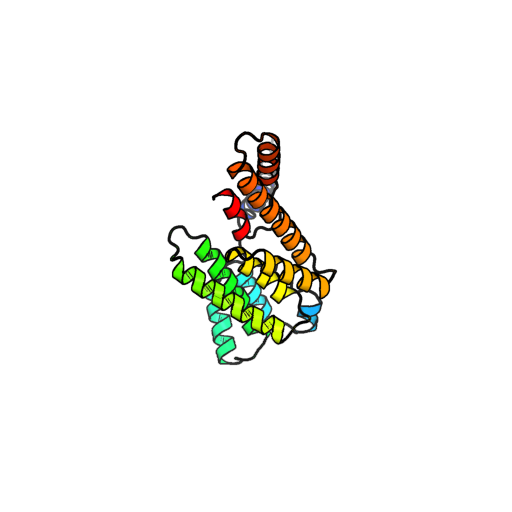 C 1
ATOM 1305 O O . TYR A 1 160 ? -10.784 -4.020 -7.715 1.00 86.56 160 TYR A O 1
ATOM 1313 N N . VAL A 1 161 ? -12.513 -2.699 -8.300 1.00 86.38 161 VAL A N 1
ATOM 1314 C CA . VAL A 1 161 ? -11.897 -2.045 -9.470 1.00 86.38 161 VAL A CA 1
ATOM 1315 C C . VAL A 1 161 ? -10.479 -1.542 -9.189 1.00 86.38 161 VAL A C 1
ATOM 1317 O O . VAL A 1 161 ? -9.585 -1.769 -10.000 1.00 86.38 161 VAL A O 1
ATOM 1320 N N . LEU A 1 162 ? -10.246 -0.950 -8.014 1.00 83.56 162 LEU A N 1
ATOM 1321 C CA . LEU A 1 162 ? -8.942 -0.394 -7.646 1.00 83.56 162 LEU A CA 1
ATOM 1322 C C . LEU A 1 162 ? -7.814 -1.444 -7.647 1.00 83.56 162 LEU A C 1
ATOM 1324 O O . LEU A 1 162 ? -6.680 -1.128 -8.000 1.00 83.56 162 LEU A O 1
ATOM 1328 N N . ALA A 1 163 ? -8.109 -2.705 -7.312 1.00 87.31 163 ALA A N 1
ATOM 1329 C CA . ALA A 1 163 ? -7.108 -3.769 -7.372 1.00 87.31 163 ALA A CA 1
ATOM 1330 C C . ALA A 1 163 ? -6.730 -4.129 -8.820 1.00 87.31 163 ALA A C 1
ATOM 1332 O O . ALA A 1 163 ? -5.563 -4.398 -9.100 1.00 87.31 163 ALA A O 1
ATOM 1333 N N . TYR A 1 164 ? -7.676 -4.076 -9.763 1.00 90.44 164 TYR A N 1
ATOM 1334 C CA . TYR A 1 164 ? -7.373 -4.256 -11.188 1.00 90.44 164 TYR A CA 1
ATOM 1335 C C . TYR A 1 164 ? -6.541 -3.100 -11.743 1.00 90.44 164 TYR A C 1
ATOM 1337 O O . TYR A 1 164 ? -5.601 -3.339 -12.502 1.00 90.44 164 TYR A O 1
ATOM 1345 N N . GLU A 1 165 ? -6.853 -1.864 -11.346 1.00 86.94 165 GLU A N 1
ATOM 1346 C CA . GLU A 1 165 ? -6.069 -0.684 -11.723 1.00 86.94 165 GLU A CA 1
ATOM 1347 C C . GLU A 1 165 ? -4.621 -0.810 -11.233 1.00 86.94 165 GLU A C 1
ATOM 1349 O O . GLU A 1 165 ? -3.685 -0.733 -12.031 1.00 86.94 165 GLU A O 1
ATOM 1354 N N . ASN A 1 166 ? -4.432 -1.113 -9.945 1.00 87.00 166 ASN A N 1
ATOM 1355 C CA . ASN A 1 166 ? -3.105 -1.293 -9.355 1.00 87.00 166 ASN A CA 1
ATOM 1356 C C . ASN A 1 166 ? -2.335 -2.474 -9.970 1.00 87.00 166 ASN A C 1
ATOM 1358 O O . ASN A 1 166 ? -1.118 -2.392 -10.142 1.00 87.00 166 ASN A O 1
ATOM 1362 N N . LEU A 1 167 ? -3.019 -3.561 -10.346 1.00 92.56 167 LEU A N 1
ATOM 1363 C CA . LEU A 1 167 ? -2.392 -4.706 -11.013 1.00 92.56 167 LEU A CA 1
ATOM 1364 C C . LEU A 1 167 ? -1.961 -4.368 -12.446 1.00 92.56 167 LEU A C 1
ATOM 1366 O O . LEU A 1 167 ? -0.866 -4.746 -12.868 1.00 92.56 167 LEU A O 1
ATOM 1370 N N . GLY A 1 168 ? -2.779 -3.609 -13.177 1.00 91.69 168 GLY A N 1
ATOM 1371 C CA . GLY A 1 168 ? -2.418 -3.071 -14.487 1.00 91.69 168 GLY A CA 1
ATOM 1372 C C . GLY A 1 168 ? -1.181 -2.175 -14.413 1.00 91.69 168 GLY A C 1
ATOM 1373 O O . GLY A 1 168 ? -0.217 -2.385 -15.155 1.00 91.69 168 GLY A O 1
ATOM 1374 N N . ASP A 1 169 ? -1.163 -1.238 -13.464 1.00 86.19 169 ASP A N 1
ATOM 1375 C CA . ASP A 1 169 ? -0.022 -0.346 -13.241 1.00 86.19 169 ASP A CA 1
ATOM 1376 C C . ASP A 1 169 ? 1.247 -1.118 -12.832 1.00 86.19 169 ASP A C 1
ATOM 1378 O O . ASP A 1 169 ? 2.347 -0.814 -13.310 1.00 86.19 169 ASP A O 1
ATOM 1382 N N . LEU A 1 170 ? 1.110 -2.173 -12.022 1.00 89.44 170 LEU A N 1
ATOM 1383 C CA . LEU A 1 170 ? 2.204 -3.088 -11.692 1.00 89.44 170 LEU A CA 1
ATOM 1384 C C . LEU A 1 170 ? 2.765 -3.780 -12.944 1.00 89.44 170 LEU A C 1
ATOM 1386 O O . LEU A 1 170 ? 3.986 -3.876 -13.097 1.00 89.44 170 LEU A O 1
ATOM 1390 N N . TYR A 1 171 ? 1.919 -4.245 -13.865 1.00 93.31 171 TYR A N 1
ATOM 1391 C CA . TYR A 1 171 ? 2.395 -4.859 -15.108 1.00 93.31 171 TYR A CA 1
ATOM 1392 C C . TYR A 1 171 ? 3.096 -3.859 -16.029 1.00 93.31 171 TYR A C 1
ATOM 1394 O O . TYR A 1 171 ? 4.123 -4.201 -16.623 1.00 93.31 171 TYR A O 1
ATOM 1402 N N . VAL A 1 172 ? 2.613 -2.617 -16.105 1.00 89.94 172 VAL A N 1
ATOM 1403 C CA . VAL A 1 172 ? 3.300 -1.534 -16.828 1.00 89.94 172 VAL A CA 1
ATOM 1404 C C . VAL A 1 172 ? 4.682 -1.275 -16.222 1.00 89.94 172 VAL A C 1
ATOM 1406 O O . VAL A 1 172 ? 5.675 -1.197 -16.954 1.00 89.94 172 VAL A O 1
ATOM 1409 N N . TYR A 1 173 ? 4.777 -1.210 -14.891 1.00 86.25 173 TYR A N 1
ATOM 1410 C CA . TYR A 1 173 ? 6.047 -1.068 -14.178 1.00 86.25 173 TYR A CA 1
ATOM 1411 C C . TYR A 1 173 ? 7.015 -2.219 -14.487 1.00 86.25 173 TYR A C 1
ATOM 1413 O O . TYR A 1 173 ? 8.167 -1.988 -14.868 1.00 86.25 173 TYR A O 1
ATOM 1421 N N . LEU A 1 174 ? 6.540 -3.462 -14.389 1.00 91.31 174 LEU A N 1
ATOM 1422 C CA . LEU A 1 174 ? 7.329 -4.658 -14.673 1.00 91.31 174 LEU A CA 1
ATOM 1423 C C . LEU A 1 174 ? 7.822 -4.692 -16.122 1.00 91.31 174 LEU A C 1
ATOM 1425 O O . LEU A 1 174 ? 8.979 -5.041 -16.374 1.00 91.31 174 LEU A O 1
ATOM 1429 N N . ALA A 1 175 ? 6.983 -4.290 -17.076 1.00 94.31 175 ALA A N 1
ATOM 1430 C CA . ALA A 1 175 ? 7.377 -4.173 -18.473 1.00 94.31 175 ALA A CA 1
ATOM 1431 C C . ALA A 1 175 ? 8.487 -3.124 -18.651 1.00 94.31 175 ALA A C 1
ATOM 1433 O O . ALA A 1 175 ? 9.492 -3.407 -19.305 1.00 94.31 175 ALA A O 1
ATOM 1434 N N . ASN A 1 176 ? 8.357 -1.955 -18.013 1.00 91.31 176 ASN A N 1
ATOM 1435 C CA . ASN A 1 176 ? 9.351 -0.881 -18.070 1.00 91.31 176 ASN A CA 1
ATOM 1436 C C . ASN A 1 176 ? 10.729 -1.348 -17.571 1.00 91.31 176 ASN A C 1
ATOM 1438 O O . ASN A 1 176 ? 11.712 -1.273 -18.315 1.00 91.31 176 ASN A O 1
ATOM 1442 N N . ILE A 1 177 ? 10.805 -1.907 -16.355 1.00 90.81 177 ILE A N 1
ATOM 1443 C CA . ILE A 1 177 ? 12.080 -2.379 -15.787 1.00 90.81 177 ILE A CA 1
ATOM 1444 C C . ILE A 1 177 ? 12.678 -3.532 -16.603 1.00 90.81 177 ILE A C 1
ATOM 1446 O O . ILE A 1 177 ? 13.899 -3.636 -16.739 1.00 90.81 177 ILE A O 1
ATOM 1450 N N . THR A 1 178 ? 11.831 -4.377 -17.196 1.00 95.06 178 THR A N 1
ATOM 1451 C CA . THR A 1 178 ? 12.276 -5.508 -18.018 1.00 95.06 178 THR A CA 1
ATOM 1452 C C . THR A 1 178 ? 12.853 -5.026 -19.346 1.00 95.06 178 THR A C 1
ATOM 1454 O O . THR A 1 178 ? 13.906 -5.512 -19.762 1.00 95.06 178 THR A O 1
ATOM 1457 N N . TYR A 1 179 ? 12.239 -4.028 -19.989 1.00 95.25 179 TYR A N 1
ATOM 1458 C CA . TYR A 1 179 ? 12.791 -3.412 -21.198 1.00 95.25 179 TYR A CA 1
ATOM 1459 C C . TYR A 1 179 ? 14.100 -2.673 -20.922 1.00 95.25 179 TYR A C 1
ATOM 1461 O O . TYR A 1 179 ? 15.057 -2.882 -21.666 1.00 95.25 179 TYR A O 1
ATOM 1469 N N . LYS A 1 180 ? 14.196 -1.911 -19.821 1.00 94.00 180 LYS A N 1
ATOM 1470 C CA . LYS A 1 180 ? 15.460 -1.293 -19.375 1.00 94.00 180 LYS A CA 1
ATOM 1471 C C . LYS A 1 180 ? 16.562 -2.346 -19.178 1.00 94.00 180 LYS A C 1
ATOM 1473 O O . LYS A 1 180 ? 17.683 -2.173 -19.654 1.00 94.00 180 LYS A O 1
ATOM 1478 N N . LYS A 1 181 ? 16.240 -3.480 -18.541 1.00 95.56 181 LYS A N 1
ATOM 1479 C CA . LYS A 1 181 ? 17.169 -4.614 -18.388 1.00 95.56 181 LYS A CA 1
ATOM 1480 C C . LYS A 1 181 ? 17.555 -5.245 -19.730 1.00 95.56 181 LYS A C 1
ATOM 1482 O O . LYS A 1 181 ? 18.695 -5.660 -19.894 1.00 95.56 181 LYS A O 1
ATOM 1487 N N . GLY A 1 182 ? 16.634 -5.332 -20.686 1.00 97.25 182 GLY A N 1
ATOM 1488 C CA . GLY A 1 182 ? 16.935 -5.794 -22.043 1.00 97.25 182 GLY A CA 1
ATOM 1489 C C . GLY A 1 182 ? 17.895 -4.854 -22.779 1.00 97.25 182 GLY A C 1
ATOM 1490 O O . GLY A 1 182 ? 18.873 -5.315 -23.361 1.00 97.25 182 GLY A O 1
ATOM 1491 N N . LEU A 1 183 ? 17.667 -3.541 -22.691 1.00 96.50 183 LEU A N 1
ATOM 1492 C CA . LEU A 1 183 ? 18.532 -2.519 -23.290 1.00 96.50 183 LEU A CA 1
ATOM 1493 C C . LEU A 1 183 ? 19.938 -2.511 -22.688 1.00 96.50 183 LEU A C 1
ATOM 1495 O O . LEU A 1 183 ? 20.901 -2.340 -23.424 1.00 96.50 183 LEU A O 1
ATOM 1499 N N . SER A 1 184 ? 20.098 -2.791 -21.391 1.00 96.19 184 SER A N 1
ATOM 1500 C CA . SER A 1 184 ? 21.443 -2.926 -20.807 1.00 96.19 184 SER A CA 1
ATOM 1501 C C . SER A 1 184 ? 22.227 -4.132 -21.345 1.00 96.19 184 SER A C 1
ATOM 1503 O O . SER A 1 184 ? 23.450 -4.168 -21.228 1.00 96.19 184 SER A O 1
ATOM 1505 N N . LYS A 1 185 ? 21.545 -5.118 -21.947 1.00 97.00 185 LYS A N 1
ATOM 1506 C CA . LYS A 1 185 ? 22.164 -6.261 -22.639 1.00 97.00 185 LYS A CA 1
ATOM 1507 C C . LYS A 1 185 ? 22.357 -6.018 -24.135 1.00 97.00 185 LYS A C 1
ATOM 1509 O O . LYS A 1 185 ? 23.314 -6.537 -24.698 1.00 97.00 185 LYS A O 1
ATOM 1514 N N . LEU A 1 186 ? 21.471 -5.247 -24.767 1.00 97.00 186 LEU A N 1
ATOM 1515 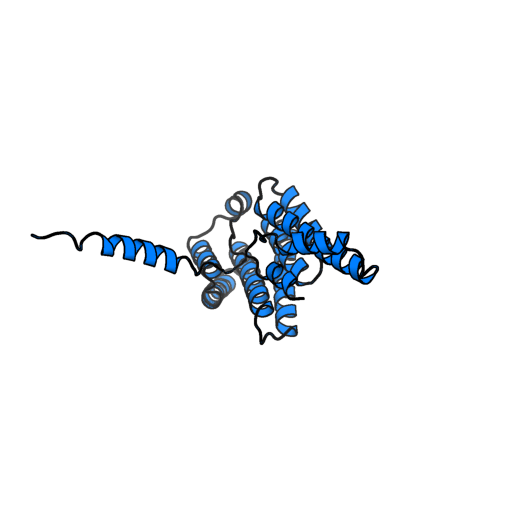C CA . LEU A 1 186 ? 21.551 -4.876 -26.181 1.00 97.00 186 LEU A CA 1
ATOM 1516 C C . LEU A 1 186 ? 21.170 -3.394 -26.379 1.00 97.00 186 LEU A C 1
ATOM 1518 O O . LEU A 1 186 ? 20.024 -3.104 -26.738 1.00 97.00 186 LEU A O 1
ATOM 1522 N N . PRO A 1 187 ? 22.119 -2.455 -26.182 1.00 95.62 187 PRO A N 1
ATOM 1523 C CA . PRO A 1 187 ? 21.834 -1.016 -26.224 1.00 95.62 187 PRO A CA 1
ATOM 1524 C C . PRO A 1 187 ? 21.403 -0.482 -27.594 1.00 95.62 187 PRO A C 1
ATOM 1526 O O . PRO A 1 187 ? 20.813 0.584 -27.677 1.00 95.62 187 PRO A O 1
ATOM 1529 N N . SER A 1 188 ? 21.683 -1.205 -28.681 1.00 96.31 188 SER A N 1
ATOM 1530 C CA . SER A 1 188 ? 21.320 -0.815 -30.052 1.00 96.31 188 SER A CA 1
ATOM 1531 C C . SER A 1 188 ? 19.907 -1.248 -30.470 1.00 96.31 188 SER A C 1
ATOM 1533 O O . SER A 1 188 ? 19.512 -1.088 -31.629 1.00 96.31 188 SER A O 1
ATOM 1535 N N . SER A 1 189 ? 19.129 -1.843 -29.561 1.00 97.56 189 SER A N 1
ATOM 1536 C CA . SER A 1 189 ? 17.817 -2.400 -29.881 1.00 97.56 189 SER A CA 1
ATOM 1537 C C . SER A 1 189 ? 16.723 -1.325 -29.991 1.00 97.56 189 SER A C 1
ATOM 1539 O O . SER A 1 189 ? 15.893 -1.183 -29.089 1.00 97.56 189 SER A O 1
ATOM 1541 N N . SER A 1 190 ? 16.587 -0.724 -31.178 1.00 96.38 190 SER A N 1
ATOM 1542 C CA . SER A 1 190 ? 15.524 0.252 -31.502 1.00 96.38 190 SER A CA 1
ATOM 1543 C C . SER A 1 190 ? 14.100 -0.229 -31.167 1.00 96.38 190 SER A C 1
ATOM 1545 O O . SER A 1 190 ? 13.229 0.558 -30.800 1.00 96.38 190 SER A O 1
ATOM 1547 N N . ARG A 1 191 ? 13.834 -1.542 -31.249 1.00 96.56 191 ARG A N 1
ATOM 1548 C CA . ARG A 1 191 ? 12.534 -2.119 -30.862 1.00 96.56 191 ARG A CA 1
ATOM 1549 C C . ARG A 1 191 ? 12.233 -1.941 -29.372 1.00 96.56 191 ARG A C 1
ATOM 1551 O O . ARG A 1 191 ? 11.079 -1.727 -29.013 1.00 96.56 191 ARG A O 1
ATOM 1558 N N . LEU A 1 192 ? 13.239 -2.112 -28.516 1.00 95.75 192 LEU A N 1
ATOM 1559 C CA . LEU A 1 192 ? 13.077 -1.980 -27.068 1.00 95.75 192 LEU A CA 1
ATOM 1560 C C . LEU A 1 192 ? 12.970 -0.507 -26.678 1.00 95.75 192 LEU A C 1
ATOM 1562 O O . LEU A 1 192 ? 12.097 -0.189 -25.877 1.00 95.75 192 LEU A O 1
ATOM 1566 N N . ASP A 1 193 ? 13.750 0.370 -27.317 1.00 94.62 193 ASP A N 1
ATOM 1567 C CA . ASP A 1 193 ? 13.640 1.823 -27.131 1.00 94.62 193 ASP A CA 1
ATOM 1568 C C . ASP A 1 193 ? 12.223 2.315 -27.428 1.00 94.62 193 ASP A C 1
ATOM 1570 O O . ASP A 1 193 ? 11.565 2.865 -26.552 1.00 94.62 193 ASP A O 1
ATOM 1574 N N . LYS A 1 194 ? 11.672 1.988 -28.606 1.00 95.50 194 LYS A N 1
ATOM 1575 C CA . LYS A 1 194 ? 10.306 2.398 -28.983 1.00 95.50 194 LYS A CA 1
ATOM 1576 C C . LYS A 1 194 ? 9.235 1.906 -28.007 1.00 95.50 194 LYS A C 1
ATOM 1578 O O . LYS A 1 194 ? 8.264 2.610 -27.740 1.00 95.50 194 LYS A O 1
ATOM 1583 N N . LYS A 1 195 ? 9.383 0.683 -27.487 1.00 94.25 195 LYS A N 1
ATOM 1584 C CA . LYS A 1 195 ? 8.456 0.138 -26.486 1.00 94.25 195 LYS A CA 1
ATOM 1585 C C . LYS A 1 195 ? 8.568 0.887 -25.161 1.00 94.25 195 LYS A C 1
ATOM 1587 O O . LYS A 1 195 ? 7.543 1.179 -24.550 1.00 94.25 195 LYS A O 1
ATOM 1592 N N . LEU A 1 196 ? 9.787 1.190 -24.724 1.00 91.62 196 LEU A N 1
ATOM 1593 C CA . LEU A 1 196 ? 10.030 1.945 -23.501 1.00 91.62 196 LEU A CA 1
ATOM 1594 C C . LEU A 1 196 ? 9.501 3.381 -23.622 1.00 91.62 196 LEU A C 1
ATOM 1596 O O . LEU A 1 196 ? 8.831 3.848 -22.706 1.00 91.62 196 LEU A O 1
ATOM 1600 N N . ASP A 1 197 ? 9.714 4.035 -24.764 1.00 90.50 197 ASP A N 1
ATOM 1601 C CA . ASP A 1 197 ? 9.175 5.364 -25.066 1.00 90.50 197 ASP A CA 1
ATOM 1602 C C . ASP A 1 197 ? 7.651 5.388 -24.987 1.00 90.50 197 ASP A C 1
ATOM 1604 O O . ASP A 1 197 ? 7.078 6.276 -24.357 1.00 90.50 197 ASP A O 1
ATOM 1608 N N . HIS A 1 198 ? 6.989 4.379 -25.560 1.00 90.38 198 HIS A N 1
ATOM 1609 C CA . HIS A 1 198 ? 5.538 4.264 -25.479 1.00 90.38 198 HIS A CA 1
ATOM 1610 C C . HIS A 1 198 ? 5.055 4.118 -24.030 1.00 90.38 198 HIS A C 1
ATOM 1612 O O . HIS A 1 198 ? 4.173 4.862 -23.603 1.00 90.38 198 HIS A O 1
ATOM 1618 N N . LEU A 1 199 ? 5.671 3.228 -23.241 1.00 88.00 199 LEU A N 1
ATOM 1619 C CA . LEU A 1 199 ? 5.333 3.079 -21.819 1.00 88.00 199 LEU A CA 1
ATOM 1620 C C . LEU A 1 199 ? 5.578 4.372 -21.031 1.00 88.00 199 LEU A C 1
ATOM 1622 O O . LEU A 1 199 ? 4.789 4.727 -20.162 1.00 88.00 199 LEU A O 1
ATOM 1626 N N . ASN A 1 200 ? 6.642 5.111 -21.350 1.00 82.38 200 ASN A N 1
ATOM 1627 C CA . ASN A 1 200 ? 6.932 6.397 -20.722 1.00 82.38 200 ASN A CA 1
ATOM 1628 C C . ASN A 1 200 ? 5.911 7.483 -21.108 1.00 82.38 200 ASN A C 1
ATOM 1630 O O . ASN A 1 200 ? 5.789 8.481 -20.399 1.00 82.38 200 ASN A O 1
ATOM 1634 N N . GLN A 1 201 ? 5.168 7.327 -22.200 1.00 83.75 201 GLN A N 1
ATOM 1635 C CA . GLN A 1 201 ? 4.109 8.257 -22.599 1.00 83.75 201 GLN A CA 1
ATOM 1636 C C . GLN A 1 201 ? 2.736 7.880 -22.031 1.00 83.75 201 GLN A C 1
ATOM 1638 O O . GLN A 1 201 ? 1.857 8.740 -21.988 1.00 83.75 201 GLN A O 1
ATOM 1643 N N . MET A 1 202 ? 2.550 6.644 -21.552 1.00 79.81 202 MET A N 1
ATOM 1644 C CA . MET A 1 202 ? 1.286 6.231 -20.944 1.00 79.81 202 MET A CA 1
ATOM 1645 C C . MET A 1 202 ? 0.982 7.080 -19.696 1.00 79.81 202 MET A C 1
ATOM 1647 O O . MET A 1 202 ? 1.844 7.232 -18.819 1.00 79.81 202 MET A O 1
ATOM 1651 N N . PRO A 1 203 ? -0.230 7.652 -19.591 1.00 67.38 203 PRO A N 1
ATOM 1652 C CA . PRO A 1 203 ? -0.669 8.277 -18.357 1.00 67.38 203 PRO A CA 1
ATOM 1653 C C . PRO A 1 203 ? -0.883 7.174 -17.317 1.00 67.38 203 PRO A C 1
ATOM 1655 O O . PRO A 1 203 ? -1.710 6.290 -17.514 1.00 67.38 203 PRO A O 1
ATOM 1658 N N . PHE A 1 204 ? -0.143 7.215 -16.210 1.00 59.03 204 PHE A N 1
ATOM 1659 C CA . PHE A 1 204 ? -0.471 6.380 -15.055 1.00 59.03 204 PHE A CA 1
ATOM 1660 C C . PHE A 1 204 ? -1.804 6.866 -14.481 1.00 59.03 204 PHE A C 1
ATOM 1662 O O . PHE A 1 204 ? -1.930 8.043 -14.128 1.00 59.03 204 PHE A O 1
ATOM 1669 N N . LEU A 1 205 ? -2.802 5.978 -14.462 1.00 46.75 205 LEU A N 1
ATOM 1670 C CA . LEU A 1 205 ? -4.167 6.306 -14.044 1.00 46.75 205 LEU A CA 1
ATOM 1671 C C . LEU A 1 205 ? -4.266 6.438 -12.523 1.00 46.75 205 LEU A C 1
ATOM 1673 O O . LEU A 1 205 ? -5.044 7.255 -12.028 1.00 46.75 205 LEU A O 1
ATOM 1677 N N . THR A 1 206 ? -3.405 5.747 -11.770 1.00 42.88 206 THR A N 1
ATOM 1678 C CA . THR A 1 206 ? -3.290 5.990 -10.336 1.00 42.88 206 THR A CA 1
ATOM 1679 C C . THR A 1 206 ? -2.415 7.211 -10.046 1.00 42.88 206 THR A C 1
ATOM 1681 O O . THR A 1 206 ? -1.237 7.319 -10.397 1.00 42.88 206 THR A O 1
ATOM 1684 N N . LYS A 1 207 ? -2.997 8.169 -9.317 1.00 44.41 207 LYS A N 1
ATOM 1685 C CA . LYS A 1 207 ? -2.292 9.350 -8.790 1.00 44.41 207 LYS A CA 1
ATOM 1686 C C . LYS A 1 207 ? -1.279 9.016 -7.692 1.00 44.41 207 LYS A C 1
ATOM 1688 O O . LYS A 1 207 ? -0.616 9.945 -7.212 1.00 44.41 207 LYS A O 1
ATOM 1693 N N . SER A 1 208 ? -1.115 7.741 -7.324 1.00 43.56 208 SER A N 1
ATOM 1694 C CA . SER A 1 208 ? -0.077 7.292 -6.401 1.00 43.56 208 SER A CA 1
ATOM 1695 C C . SER A 1 208 ? 1.282 7.806 -6.876 1.00 43.56 208 SER A C 1
ATOM 1697 O O . SER A 1 208 ? 1.819 7.436 -7.923 1.00 43.56 208 SER A O 1
ATOM 1699 N N . ARG A 1 209 ? 1.841 8.739 -6.104 1.00 44.16 209 ARG A N 1
ATOM 1700 C CA . ARG A 1 209 ? 3.125 9.385 -6.397 1.00 44.16 209 ARG A CA 1
ATOM 1701 C C . ARG A 1 209 ? 4.281 8.370 -6.392 1.00 44.16 209 ARG A C 1
ATOM 1703 O O . ARG A 1 209 ? 5.302 8.635 -7.020 1.00 44.16 209 ARG A O 1
ATOM 1710 N N . VAL A 1 210 ? 4.070 7.194 -5.784 1.00 45.28 210 VAL A N 1
ATOM 1711 C CA . VAL A 1 210 ? 4.973 6.031 -5.812 1.00 45.28 210 VAL A CA 1
ATOM 1712 C C . VAL A 1 210 ? 5.305 5.630 -7.249 1.00 45.28 210 VAL A C 1
ATOM 1714 O O . VAL A 1 210 ? 6.475 5.459 -7.581 1.00 45.28 210 VAL A O 1
ATOM 1717 N N . ILE A 1 211 ? 4.299 5.566 -8.129 1.00 44.47 211 ILE A N 1
ATOM 1718 C CA . ILE A 1 211 ? 4.490 5.097 -9.506 1.00 44.47 211 ILE A CA 1
ATOM 1719 C C . ILE A 1 211 ? 5.069 6.205 -10.403 1.00 44.47 211 ILE A C 1
ATOM 1721 O O . ILE A 1 211 ? 5.910 5.948 -11.267 1.00 44.47 211 ILE A O 1
ATOM 1725 N N . ARG A 1 212 ? 4.730 7.476 -10.140 1.00 41.22 212 ARG A N 1
ATOM 1726 C CA . ARG A 1 212 ? 5.284 8.633 -10.875 1.00 41.22 212 ARG A CA 1
ATOM 1727 C C . ARG A 1 212 ? 6.813 8.734 -10.801 1.00 41.22 212 ARG A C 1
ATOM 1729 O O . ARG A 1 212 ? 7.429 9.200 -11.760 1.00 41.22 212 ARG A O 1
ATOM 1736 N N . ASN A 1 213 ? 7.439 8.285 -9.714 1.00 45.12 213 ASN A N 1
ATOM 1737 C CA . ASN A 1 213 ? 8.897 8.341 -9.571 1.00 45.12 213 ASN A CA 1
ATOM 1738 C C . ASN A 1 213 ? 9.654 7.296 -10.403 1.00 45.12 213 ASN A C 1
ATOM 1740 O O . ASN A 1 213 ? 10.861 7.452 -10.585 1.00 45.12 213 ASN A O 1
ATOM 1744 N N . PHE A 1 214 ? 8.984 6.298 -10.991 1.00 46.09 214 PHE A N 1
ATOM 1745 C CA . PHE A 1 214 ? 9.633 5.366 -11.924 1.00 46.09 214 PHE A CA 1
ATOM 1746 C C . PHE A 1 214 ? 10.063 6.023 -13.247 1.00 46.09 214 PHE A C 1
ATOM 1748 O O . PHE A 1 214 ? 10.885 5.462 -13.969 1.00 46.09 214 PHE A O 1
ATOM 1755 N N . LYS A 1 215 ? 9.576 7.239 -13.540 1.00 40.34 215 LYS A N 1
ATOM 1756 C CA . LYS A 1 215 ? 10.100 8.086 -14.626 1.00 40.34 215 LYS A CA 1
ATOM 1757 C C . LYS A 1 215 ? 11.418 8.788 -14.291 1.00 40.34 215 LYS A C 1
ATOM 1759 O O . LYS A 1 215 ? 12.110 9.202 -15.212 1.00 40.34 215 LYS A O 1
ATOM 1764 N N . LYS A 1 216 ? 11.740 8.985 -13.005 1.00 40.19 216 LYS A N 1
ATOM 1765 C CA . LYS A 1 216 ? 12.871 9.824 -12.561 1.00 40.19 216 LYS A CA 1
ATOM 1766 C C . LYS A 1 216 ? 14.154 9.044 -12.241 1.00 40.19 216 LYS A C 1
ATOM 1768 O O . LYS A 1 216 ? 15.166 9.677 -11.957 1.00 40.19 216 LYS A O 1
ATOM 1773 N N . LYS A 1 217 ? 14.123 7.710 -12.275 1.00 35.41 217 LYS A N 1
ATOM 1774 C CA . LYS A 1 217 ? 15.293 6.831 -12.110 1.00 35.41 217 LYS A CA 1
ATOM 1775 C C . LYS A 1 217 ? 15.459 5.927 -13.326 1.00 35.41 217 LYS A C 1
ATOM 1777 O O . LYS A 1 217 ? 16.618 5.690 -13.708 1.00 35.41 217 LYS A O 1
#